Protein AF-0000000079570452 (afdb_homodimer)

Structure (mmCIF, N/CA/C/O backbone):
data_AF-0000000079570452-model_v1
#
loop_
_entity.id
_entity.type
_entity.pdbx_description
1 polymer 'Metal-sensing transcriptional repressor'
#
loop_
_atom_site.group_PDB
_atom_site.id
_atom_site.type_symbol
_atom_site.label_atom_id
_atom_site.label_alt_id
_atom_site.label_comp_id
_atom_site.label_asym_id
_atom_site.label_entity_id
_atom_site.label_seq_id
_atom_site.pdbx_PDB_ins_code
_atom_site.Cartn_x
_atom_site.Cartn_y
_atom_site.Cartn_z
_atom_site.occupancy
_atom_site.B_iso_or_equiv
_atom_site.auth_seq_id
_atom_site.auth_comp_id
_atom_site.auth_asym_id
_atom_site.auth_atom_id
_atom_site.pdbx_PDB_model_num
ATOM 1 N N . MET A 1 1 ? 10.172 -33.344 -0.757 1 34.12 1 MET A N 1
ATOM 2 C CA . MET A 1 1 ? 9.164 -32.281 -0.918 1 34.12 1 MET A CA 1
ATOM 3 C C . MET A 1 1 ? 9.016 -31.891 -2.385 1 34.12 1 MET A C 1
ATOM 5 O O . MET A 1 1 ? 9.984 -31.484 -3.021 1 34.12 1 MET A O 1
ATOM 9 N N . SER A 1 2 ? 8.289 -32.656 -3.279 1 34.53 2 SER A N 1
ATOM 10 C CA . SER A 1 2 ? 8.211 -32.531 -4.73 1 34.53 2 SER A CA 1
ATOM 11 C C . SER A 1 2 ? 8.203 -31.062 -5.148 1 34.53 2 SER A C 1
ATOM 13 O O . SER A 1 2 ? 7.449 -30.266 -4.59 1 34.53 2 SER A O 1
ATOM 15 N N . GLU A 1 3 ? 9.242 -30.453 -5.543 1 39.31 3 GLU A N 1
ATOM 16 C CA . GLU A 1 3 ? 9.391 -29.188 -6.258 1 39.31 3 GLU A CA 1
ATOM 17 C C . GLU A 1 3 ? 8.297 -29.016 -7.305 1 39.31 3 GLU A C 1
ATOM 19 O O . GLU A 1 3 ? 8.43 -29.484 -8.438 1 39.31 3 GLU A O 1
ATOM 24 N N . GLN A 1 4 ? 7.004 -29.469 -7.051 1 40 4 GLN A N 1
ATOM 25 C CA . GLN A 1 4 ? 5.961 -29.375 -8.07 1 40 4 GLN A CA 1
ATOM 26 C C . GLN A 1 4 ? 6.109 -28.109 -8.898 1 40 4 GLN A C 1
ATOM 28 O O . GLN A 1 4 ? 6.305 -27.016 -8.352 1 40 4 GLN A O 1
ATOM 33 N N . ASP A 1 5 ? 6.789 -28.203 -9.992 1 45.78 5 ASP A N 1
ATOM 34 C CA . ASP A 1 5 ? 6.922 -27.219 -11.062 1 45.78 5 ASP A CA 1
ATOM 35 C C . ASP A 1 5 ? 5.668 -26.344 -11.172 1 45.78 5 ASP A C 1
ATOM 37 O O . ASP A 1 5 ? 4.66 -26.766 -11.742 1 45.78 5 ASP A O 1
ATOM 41 N N . HIS A 1 6 ? 5.133 -25.922 -10.039 1 51.62 6 HIS A N 1
ATOM 42 C CA . HIS A 1 6 ? 3.938 -25.094 -10.094 1 51.62 6 HIS A CA 1
ATOM 43 C C . HIS A 1 6 ? 4.074 -24.016 -11.164 1 51.62 6 HIS A C 1
ATOM 45 O O . HIS A 1 6 ? 4.938 -23.141 -11.062 1 51.62 6 HIS A O 1
ATOM 51 N N . GLN A 1 7 ? 3.941 -24.406 -12.539 1 54.69 7 GLN A N 1
ATOM 52 C CA . GLN A 1 7 ? 3.84 -23.359 -13.562 1 54.69 7 GLN A CA 1
ATOM 53 C C . GLN A 1 7 ? 3.125 -22.125 -13.016 1 54.69 7 GLN A C 1
ATOM 55 O O . GLN A 1 7 ? 2.012 -22.234 -12.5 1 54.69 7 GLN A O 1
ATOM 60 N N . HIS A 1 8 ? 3.924 -21.25 -12.484 1 61.94 8 HIS A N 1
ATOM 61 C CA . HIS A 1 8 ? 3.41 -20.016 -11.898 1 61.94 8 HIS A CA 1
ATOM 62 C C . HIS A 1 8 ? 2.584 -19.219 -12.906 1 61.94 8 HIS A C 1
ATOM 64 O O . HIS A 1 8 ? 2.984 -19.078 -14.062 1 61.94 8 HIS A O 1
ATOM 70 N N . GLY A 1 9 ? 1.206 -19.266 -12.789 1 59.97 9 GLY A N 1
ATOM 71 C CA . GLY A 1 9 ? 0.233 -18.656 -13.688 1 59.97 9 GLY A CA 1
ATOM 72 C C . GLY A 1 9 ? 0.648 -17.281 -14.18 1 59.97 9 GLY A C 1
ATOM 73 O O . GLY A 1 9 ? 0.099 -16.781 -15.164 1 59.97 9 GLY A O 1
ATOM 74 N N . TYR A 1 10 ? 1.646 -16.609 -13.492 1 64.31 10 TYR A N 1
ATOM 75 C CA . TYR A 1 10 ? 1.874 -15.242 -13.945 1 64.31 10 TYR A CA 1
ATOM 76 C C . TYR A 1 10 ? 3.158 -15.141 -14.766 1 64.31 10 TYR A C 1
ATOM 78 O O . TYR A 1 10 ? 3.635 -14.047 -15.055 1 64.31 10 TYR A O 1
ATOM 86 N N . ILE A 1 11 ? 3.59 -16.203 -15.234 1 65.56 11 ILE A N 1
ATOM 87 C CA . ILE A 1 11 ? 4.848 -16.156 -15.977 1 65.56 11 ILE A CA 1
ATOM 88 C C . ILE A 1 11 ? 4.688 -15.297 -17.219 1 65.56 11 ILE A C 1
ATOM 90 O O . ILE A 1 11 ? 5.586 -14.531 -17.578 1 65.56 11 ILE A O 1
ATOM 94 N N . ASP A 1 12 ? 3.576 -15.344 -17.828 1 72.62 12 ASP A N 1
ATOM 95 C CA . ASP A 1 12 ? 3.385 -14.578 -19.047 1 72.62 12 ASP A CA 1
ATOM 96 C C . ASP A 1 12 ? 3.199 -13.094 -18.75 1 72.62 12 ASP A C 1
ATOM 98 O O . ASP A 1 12 ? 3.406 -12.25 -19.625 1 72.62 12 ASP A O 1
ATOM 102 N N . SER A 1 13 ? 2.922 -12.773 -17.547 1 87.12 13 SER A N 1
ATOM 103 C CA . SER A 1 13 ? 2.686 -11.398 -17.141 1 87.12 13 SER A CA 1
ATOM 104 C C . SER A 1 13 ? 3.775 -10.914 -16.188 1 87.12 13 SER A C 1
ATOM 106 O O . SER A 1 13 ? 3.635 -9.867 -15.555 1 87.12 13 SER A O 1
ATOM 108 N N . LYS A 1 14 ? 4.797 -11.664 -16.219 1 91.62 14 LYS A N 1
ATOM 109 C CA . LYS A 1 14 ? 5.898 -11.391 -15.289 1 91.62 14 LYS A CA 1
ATOM 110 C C . LYS A 1 14 ? 6.469 -9.992 -15.508 1 91.62 14 LYS A C 1
ATOM 112 O O . LYS A 1 14 ? 6.656 -9.234 -14.555 1 91.62 14 LYS A O 1
ATOM 117 N N . ALA A 1 15 ? 6.762 -9.703 -16.75 1 93.94 15 ALA A N 1
ATOM 118 C CA . ALA A 1 15 ? 7.336 -8.406 -17.094 1 93.94 15 ALA A CA 1
ATOM 119 C C . ALA A 1 15 ? 6.418 -7.27 -16.656 1 93.94 15 ALA A C 1
ATOM 121 O O . ALA A 1 15 ? 6.891 -6.223 -16.203 1 93.94 15 ALA A O 1
ATOM 122 N N . ASP A 1 16 ? 5.199 -7.426 -16.844 1 94.81 16 ASP A N 1
ATOM 123 C CA . ASP A 1 16 ? 4.23 -6.406 -16.453 1 94.81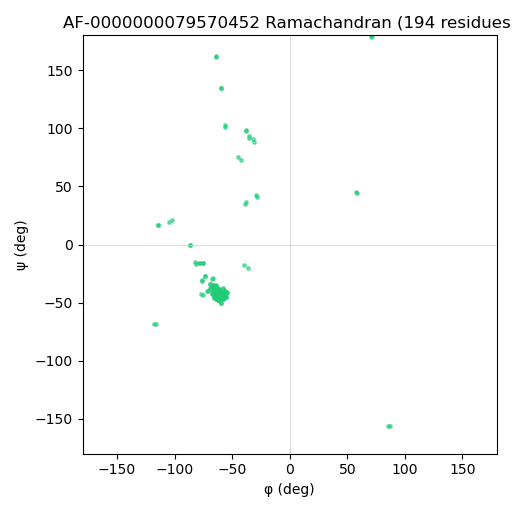 16 ASP A CA 1
ATOM 124 C C . ASP A 1 16 ? 4.227 -6.191 -14.945 1 94.81 16 ASP A C 1
ATOM 126 O O . ASP A 1 16 ? 4.207 -5.055 -14.469 1 94.81 16 ASP A O 1
ATOM 130 N N . TYR A 1 17 ? 4.262 -7.246 -14.195 1 96.06 17 TYR A N 1
ATOM 131 C CA . TYR A 1 17 ? 4.289 -7.125 -12.742 1 96.06 17 TYR A CA 1
ATOM 132 C C . TYR A 1 17 ? 5.566 -6.434 -12.281 1 96.06 17 TYR A C 1
ATOM 134 O O . TYR A 1 17 ? 5.535 -5.609 -11.359 1 96.06 17 TYR A O 1
ATOM 142 N N . LEU A 1 18 ? 6.652 -6.793 -12.898 1 97.38 18 LEU A N 1
ATOM 143 C CA . LEU A 1 18 ? 7.918 -6.164 -12.539 1 97.38 18 LEU A CA 1
ATOM 144 C C . LEU A 1 18 ? 7.875 -4.664 -12.805 1 97.38 18 LEU A C 1
ATOM 146 O O . LEU A 1 18 ? 8.352 -3.867 -11.992 1 97.38 18 LEU A O 1
ATOM 150 N N . LYS A 1 19 ? 7.297 -4.312 -13.914 1 97.31 19 LYS A N 1
ATOM 151 C CA . LYS A 1 19 ? 7.16 -2.896 -14.25 1 97.31 19 LYS A CA 1
ATOM 152 C C . LYS A 1 19 ? 6.309 -2.166 -13.211 1 97.31 19 LYS A C 1
ATOM 154 O O . LYS A 1 19 ? 6.668 -1.076 -12.766 1 97.31 19 LYS A O 1
ATOM 159 N N . ARG A 1 20 ? 5.203 -2.768 -12.875 1 97 20 ARG A N 1
ATOM 160 C CA . ARG A 1 20 ? 4.32 -2.156 -11.883 1 97 20 ARG A CA 1
ATOM 161 C C . ARG A 1 20 ? 5.02 -2.031 -10.531 1 97 20 ARG A C 1
ATOM 163 O O . ARG A 1 20 ? 4.898 -1.004 -9.859 1 97 20 ARG A O 1
ATOM 170 N N . LEU A 1 21 ? 5.762 -3.025 -10.117 1 98 21 LEU A N 1
ATOM 171 C CA . LEU A 1 21 ? 6.441 -3.02 -8.82 1 98 21 LEU A CA 1
ATOM 172 C C . LEU A 1 21 ? 7.574 -2.002 -8.812 1 98 21 LEU A C 1
ATOM 174 O O . LEU A 1 21 ? 7.859 -1.39 -7.781 1 98 21 LEU A O 1
ATOM 178 N N . LYS A 1 22 ? 8.234 -1.821 -9.961 1 98.06 22 LYS A N 1
ATOM 179 C CA . LYS A 1 22 ? 9.242 -0.778 -10.078 1 98.06 22 LYS A CA 1
ATOM 180 C C . LYS A 1 22 ? 8.633 0.609 -9.914 1 98.06 22 LYS A C 1
ATOM 182 O O . LYS A 1 22 ? 9.219 1.487 -9.281 1 98.06 22 LYS A O 1
ATOM 187 N N . ARG A 1 23 ? 7.492 0.754 -10.445 1 97.88 23 ARG A N 1
ATOM 188 C CA . ARG A 1 23 ? 6.785 2.018 -10.273 1 97.88 23 ARG A CA 1
ATOM 189 C C . ARG A 1 23 ? 6.43 2.254 -8.812 1 97.88 23 ARG A C 1
ATOM 191 O O . ARG A 1 23 ? 6.574 3.369 -8.305 1 97.88 23 ARG A O 1
ATOM 198 N N . ILE A 1 24 ? 6.004 1.246 -8.164 1 98.38 24 ILE A N 1
ATOM 199 C CA . ILE A 1 24 ? 5.637 1.332 -6.754 1 98.38 24 ILE A CA 1
ATOM 200 C C . ILE A 1 24 ? 6.867 1.685 -5.922 1 98.38 24 ILE A C 1
ATOM 202 O O . ILE A 1 24 ? 6.785 2.502 -5 1 98.38 24 ILE A O 1
ATOM 206 N N . GLU A 1 25 ? 7.973 1.081 -6.25 1 98.31 25 GLU A N 1
ATOM 207 C CA . GLU A 1 25 ? 9.234 1.436 -5.602 1 98.31 25 GLU A CA 1
ATOM 208 C C . GLU A 1 25 ? 9.547 2.918 -5.785 1 98.31 25 GLU A C 1
ATOM 210 O O . GLU A 1 25 ? 9.969 3.588 -4.84 1 98.31 25 GLU A O 1
ATOM 215 N N . GLY A 1 26 ? 9.312 3.387 -6.98 1 97.81 26 GLY A N 1
ATOM 216 C CA . GLY A 1 26 ? 9.484 4.809 -7.242 1 97.81 26 GLY A CA 1
ATOM 217 C C . GLY A 1 26 ? 8.57 5.684 -6.406 1 97.81 26 GLY A C 1
ATOM 218 O O . GLY A 1 26 ? 8.984 6.75 -5.945 1 97.81 26 GLY A O 1
ATOM 219 N N . GLN A 1 27 ? 7.336 5.207 -6.262 1 98.25 27 GLN A N 1
ATOM 220 C CA . GLN A 1 27 ? 6.406 5.941 -5.406 1 98.25 27 GLN A CA 1
ATOM 221 C C . GLN A 1 27 ? 6.918 6.008 -3.971 1 98.25 27 GLN A C 1
ATOM 223 O O . GLN A 1 27 ? 6.781 7.035 -3.303 1 98.25 27 GLN A O 1
ATOM 228 N N . ALA A 1 28 ? 7.516 4.945 -3.514 1 98.19 28 ALA A N 1
ATOM 229 C CA . ALA A 1 28 ? 8.078 4.934 -2.166 1 98.19 28 ALA A CA 1
ATOM 230 C C . ALA A 1 28 ? 9.188 5.973 -2.025 1 98.19 28 ALA A C 1
ATOM 232 O O . ALA A 1 28 ? 9.25 6.691 -1.024 1 98.19 28 ALA A O 1
ATOM 233 N N . ARG A 1 29 ? 10.023 6.066 -3 1 97.81 29 ARG A N 1
ATOM 234 C CA . ARG A 1 29 ? 11.078 7.078 -2.994 1 97.81 29 ARG A CA 1
ATOM 235 C C . ARG A 1 29 ? 10.484 8.484 -3.033 1 97.81 29 ARG A C 1
ATOM 237 O O . ARG A 1 29 ? 10.969 9.383 -2.35 1 97.81 29 ARG A O 1
ATOM 244 N N . GLY A 1 30 ? 9.508 8.578 -3.873 1 97.62 30 GLY A N 1
ATOM 245 C CA . GLY A 1 30 ? 8.812 9.852 -3.922 1 97.62 30 GLY A CA 1
ATOM 246 C C . GLY A 1 30 ? 8.258 10.281 -2.576 1 97.62 30 GLY A C 1
ATOM 247 O O . GLY A 1 30 ? 8.367 11.445 -2.195 1 97.62 30 GLY A O 1
ATOM 248 N N . LEU A 1 31 ? 7.738 9.383 -1.859 1 98.19 31 LEU A N 1
ATOM 249 C CA . LEU A 1 31 ? 7.211 9.664 -0.528 1 98.19 31 LEU A CA 1
ATOM 250 C C . LEU A 1 31 ? 8.328 10.086 0.421 1 98.19 31 LEU A C 1
ATOM 252 O O . LEU A 1 31 ? 8.156 11.016 1.211 1 98.19 31 LEU A O 1
ATOM 256 N N . GLN A 1 32 ? 9.453 9.391 0.389 1 98 32 GLN A N 1
ATOM 257 C CA . GLN A 1 32 ? 10.609 9.758 1.199 1 98 32 GLN A CA 1
ATOM 258 C C . GLN A 1 32 ? 11.031 11.203 0.933 1 98 32 GLN A C 1
ATOM 260 O O . GLN A 1 32 ? 11.297 11.961 1.868 1 98 32 GLN A O 1
ATOM 265 N N . ARG A 1 33 ? 11.078 11.547 -0.299 1 97.75 33 ARG A N 1
ATOM 266 C CA . ARG A 1 33 ? 11.453 12.906 -0.673 1 97.75 33 ARG A CA 1
ATOM 267 C C . ARG A 1 33 ? 10.469 13.93 -0.1 1 97.75 33 ARG A C 1
ATOM 269 O O . ARG A 1 33 ? 10.875 14.977 0.404 1 97.75 33 ARG A O 1
ATOM 276 N N . MET A 1 34 ? 9.219 13.617 -0.184 1 96.31 34 MET A N 1
ATOM 277 C CA . MET A 1 34 ? 8.203 14.523 0.349 1 96.31 34 MET A CA 1
ATOM 278 C C . MET A 1 34 ? 8.391 14.734 1.848 1 96.31 34 MET A C 1
ATOM 280 O O . MET A 1 34 ? 8.266 15.852 2.344 1 96.31 34 MET A O 1
ATOM 284 N N . VAL A 1 35 ? 8.664 13.688 2.506 1 95.31 35 VAL A N 1
ATOM 285 C CA . VAL A 1 35 ? 8.875 13.773 3.947 1 95.31 35 VAL A CA 1
ATOM 286 C C . VAL A 1 35 ? 10.141 14.586 4.234 1 95.31 35 VAL A C 1
ATOM 288 O O . VAL A 1 35 ? 10.141 15.445 5.117 1 95.31 35 VAL A O 1
ATOM 291 N N . GLU A 1 36 ? 11.211 14.32 3.5 1 94.75 36 GLU A N 1
ATOM 292 C CA . GLU A 1 36 ? 12.469 15.055 3.65 1 94.75 36 GLU A CA 1
ATOM 293 C C . GLU A 1 36 ? 12.258 16.547 3.426 1 94.75 36 GLU A C 1
ATOM 295 O O . GLU A 1 36 ? 12.828 17.375 4.145 1 94.75 36 GLU A O 1
ATOM 300 N N . GLU A 1 37 ? 11.438 16.859 2.52 1 94.62 37 GLU A N 1
ATOM 301 C CA . GLU A 1 37 ? 11.172 18.234 2.145 1 94.62 37 GLU A CA 1
ATOM 302 C C . GLU A 1 37 ? 10.078 18.844 3.016 1 94.62 37 GLU A C 1
ATOM 304 O O . GLU A 1 37 ? 9.656 19.984 2.789 1 94.62 37 GLU A O 1
ATOM 309 N N . GLU A 1 38 ? 9.578 18.031 3.928 1 91.75 38 GLU A N 1
ATOM 310 C CA . GLU A 1 38 ? 8.586 18.453 4.91 1 91.75 38 GLU A CA 1
ATOM 311 C C . GLU A 1 38 ? 7.336 19 4.227 1 91.75 38 GLU A C 1
ATOM 313 O O . GLU A 1 38 ? 6.836 20.062 4.59 1 91.75 38 GLU A O 1
ATOM 318 N N . LYS A 1 39 ? 6.938 18.25 3.229 1 93.38 39 LYS A N 1
ATOM 319 C CA . LYS A 1 39 ? 5.703 18.609 2.539 1 93.38 39 LYS A CA 1
ATOM 320 C C . LYS A 1 39 ? 4.5 18.5 3.471 1 93.38 39 LYS A C 1
ATOM 322 O O . LYS A 1 39 ? 4.598 17.922 4.551 1 93.38 39 LYS A O 1
ATOM 327 N N . TYR A 1 40 ? 3.459 19.188 3.004 1 89.25 40 TYR A N 1
ATOM 328 C CA . TYR A 1 40 ? 2.209 19.188 3.756 1 89.25 40 TYR A CA 1
ATOM 329 C C . TYR A 1 40 ? 1.667 17.766 3.918 1 89.25 40 TYR A C 1
ATOM 331 O O . TYR A 1 40 ? 1.669 16.984 2.965 1 89.25 40 TYR A O 1
ATOM 339 N N . CYS A 1 41 ? 1.219 17.375 5.117 1 89.88 41 CYS A N 1
ATOM 340 C CA . CYS A 1 41 ? 0.806 16.016 5.473 1 89.88 41 CYS A CA 1
ATOM 341 C C . CYS A 1 41 ? -0.261 15.508 4.512 1 89.88 41 CYS A C 1
ATOM 343 O O . CYS A 1 41 ? -0.222 14.352 4.098 1 89.88 41 CYS A O 1
ATOM 345 N N . ILE A 1 42 ? -1.203 16.359 4.148 1 89.75 42 ILE A N 1
ATOM 346 C CA . ILE A 1 42 ? -2.311 15.914 3.305 1 89.75 42 ILE A CA 1
ATOM 347 C C . ILE A 1 42 ? -1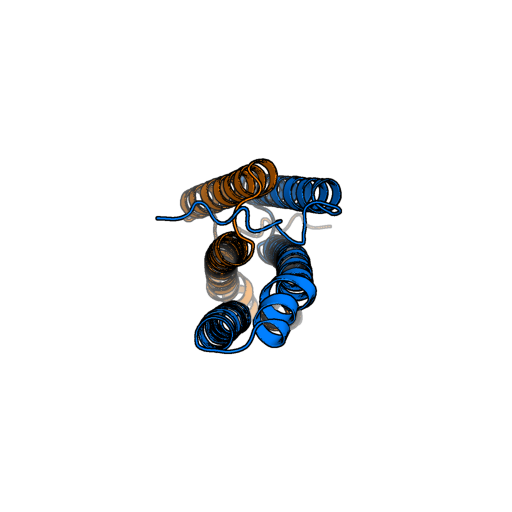.787 15.531 1.923 1 89.75 42 ILE A C 1
ATOM 349 O O . ILE A 1 42 ? -2.291 14.594 1.298 1 89.75 42 ILE A O 1
ATOM 353 N N . ASP A 1 43 ? -0.849 16.281 1.459 1 92.19 43 ASP A N 1
ATOM 354 C CA . ASP A 1 43 ? -0.229 15.93 0.184 1 92.19 43 ASP A CA 1
ATOM 355 C C . ASP A 1 43 ? 0.459 14.562 0.265 1 92.19 43 ASP A C 1
ATOM 357 O O . ASP A 1 43 ? 0.357 13.758 -0.66 1 92.19 43 ASP A O 1
ATOM 361 N N . ILE A 1 44 ? 1.13 14.352 1.34 1 94.56 44 ILE A N 1
ATOM 362 C CA . ILE A 1 44 ? 1.799 13.078 1.546 1 94.56 44 ILE A CA 1
ATOM 363 C C . ILE A 1 44 ? 0.761 11.961 1.624 1 94.56 44 ILE A C 1
ATOM 365 O O . ILE A 1 44 ? 0.922 10.906 0.998 1 94.56 44 ILE A O 1
ATOM 369 N N . LEU A 1 45 ? -0.323 12.18 2.305 1 93.81 45 LEU A N 1
ATOM 370 C CA . LEU A 1 45 ? -1.391 11.195 2.438 1 93.81 45 LEU A CA 1
ATOM 371 C C . LEU A 1 45 ? -1.995 10.859 1.078 1 93.81 45 LEU A C 1
ATOM 373 O O . LEU A 1 45 ? -2.332 9.703 0.81 1 93.81 45 LEU A O 1
ATOM 377 N N . THR A 1 46 ? -2.133 11.836 0.289 1 93.5 46 THR A N 1
ATOM 378 C CA . THR A 1 46 ? -2.65 11.609 -1.056 1 93.5 46 THR A CA 1
ATOM 379 C C . THR A 1 46 ? -1.747 10.656 -1.831 1 93.5 46 THR A C 1
ATOM 381 O O . THR A 1 46 ? -2.229 9.727 -2.486 1 93.5 46 THR A O 1
ATOM 384 N N . GLN A 1 47 ? -0.432 10.906 -1.711 1 95.19 47 GLN A N 1
ATOM 385 C CA . GLN A 1 47 ? 0.524 10.047 -2.396 1 95.19 47 GLN A CA 1
ATOM 386 C C . GLN A 1 47 ? 0.522 8.641 -1.801 1 95.19 47 GLN A C 1
ATOM 388 O O . GLN A 1 47 ? 0.712 7.656 -2.518 1 95.19 47 GLN A O 1
ATOM 393 N N . VAL A 1 48 ? 0.341 8.539 -0.479 1 96.31 48 VAL A N 1
ATOM 394 C CA . VAL A 1 48 ? 0.227 7.23 0.162 1 96.31 48 VAL A CA 1
ATOM 395 C C . VAL A 1 48 ? -0.976 6.48 -0.404 1 96.31 48 VAL A C 1
ATOM 397 O O . VAL A 1 48 ? -0.881 5.293 -0.719 1 96.31 48 VAL A O 1
ATOM 400 N N . SER A 1 49 ? -2.098 7.094 -0.537 1 95 49 SER A N 1
ATOM 401 C CA . SER A 1 49 ? -3.299 6.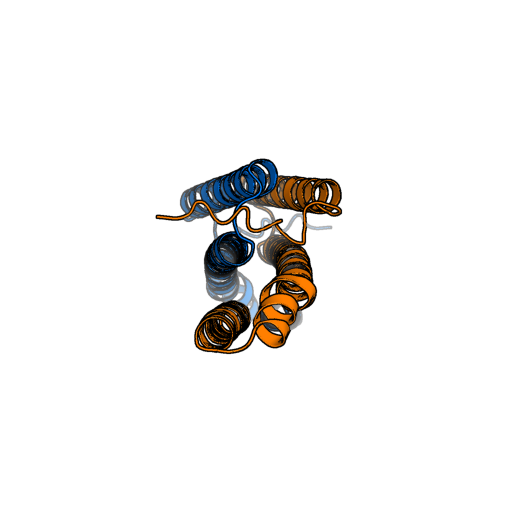473 -1.084 1 95 49 SER A CA 1
ATOM 402 C C . SER A 1 49 ? -3.068 5.988 -2.512 1 95 49 SER A C 1
ATOM 404 O O . SER A 1 49 ? -3.547 4.918 -2.895 1 95 49 SER A O 1
ATOM 406 N N . ALA A 1 50 ? -2.4 6.824 -3.275 1 95.06 50 ALA A N 1
ATOM 407 C CA . ALA A 1 50 ? -2.076 6.434 -4.645 1 95.06 50 ALA A CA 1
ATOM 408 C C . ALA A 1 50 ? -1.229 5.168 -4.668 1 95.06 50 ALA A C 1
ATOM 410 O O . ALA A 1 50 ? -1.47 4.266 -5.477 1 95.06 50 ALA A O 1
ATOM 411 N N . MET A 1 51 ? -0.233 5.074 -3.84 1 96.94 51 MET A N 1
ATOM 412 C CA . MET A 1 51 ? 0.624 3.896 -3.762 1 96.94 51 MET A CA 1
ATOM 413 C C . MET A 1 51 ? -0.174 2.674 -3.318 1 96.94 51 MET A C 1
ATOM 415 O O . MET A 1 51 ? 0.025 1.575 -3.842 1 96.94 51 MET A O 1
ATOM 419 N N . THR A 1 52 ? -1.062 2.844 -2.346 1 95.5 52 THR A N 1
ATOM 420 C CA . THR A 1 52 ? -1.908 1.755 -1.87 1 95.5 52 THR A CA 1
ATOM 421 C C . THR A 1 52 ? -2.783 1.217 -3 1 95.5 52 THR A C 1
ATOM 423 O O . THR A 1 52 ? -2.922 0.002 -3.16 1 95.5 52 THR A O 1
ATOM 426 N N . ARG A 1 53 ? -3.336 2.1 -3.803 1 94.56 53 ARG A N 1
ATOM 427 C CA . ARG A 1 53 ? -4.16 1.684 -4.934 1 94.56 53 ARG A CA 1
ATOM 428 C C . ARG A 1 53 ? -3.34 0.89 -5.945 1 94.56 53 ARG A C 1
ATOM 430 O O . ARG A 1 53 ? -3.816 -0.108 -6.492 1 94.56 53 ARG A O 1
ATOM 437 N N . ALA A 1 54 ? -2.164 1.424 -6.23 1 95.88 54 ALA A N 1
ATOM 438 C CA . ALA A 1 54 ? -1.276 0.722 -7.152 1 95.88 54 ALA A CA 1
ATOM 439 C C . ALA A 1 54 ? -0.961 -0.683 -6.648 1 95.88 54 ALA A C 1
ATOM 441 O O . ALA A 1 54 ? -0.969 -1.644 -7.422 1 95.88 54 ALA A O 1
ATOM 442 N N . LEU A 1 55 ? -0.662 -0.803 -5.398 1 96.12 55 LEU A N 1
ATOM 443 C CA . LEU A 1 55 ? -0.35 -2.092 -4.785 1 96.12 55 LEU A CA 1
ATOM 444 C C . LEU A 1 55 ? -1.557 -3.023 -4.836 1 96.12 55 LEU A C 1
ATOM 446 O O . LEU A 1 55 ? -1.415 -4.215 -5.125 1 96.12 55 LEU A O 1
ATOM 450 N N . GLN A 1 56 ? -2.73 -2.521 -4.57 1 94 56 GLN A N 1
ATOM 451 C CA . GLN A 1 56 ? -3.963 -3.301 -4.629 1 94 56 GLN A CA 1
ATOM 452 C C . GLN A 1 56 ? -4.211 -3.828 -6.039 1 94 56 GLN A C 1
ATOM 454 O O . GLN A 1 56 ? -4.676 -4.957 -6.215 1 94 56 GLN A O 1
ATOM 459 N N . SER A 1 57 ? -3.924 -2.998 -6.98 1 95 57 SER A N 1
ATOM 460 C CA . SER A 1 57 ? -4.066 -3.434 -8.367 1 95 57 SER A CA 1
ATOM 461 C C . SER A 1 57 ? -3.17 -4.633 -8.664 1 95 57 SER A C 1
ATOM 463 O O . SER A 1 57 ? -3.588 -5.574 -9.336 1 95 57 SER A O 1
ATOM 465 N N . VAL A 1 58 ? -1.991 -4.648 -8.203 1 95.31 58 VAL A N 1
ATOM 466 C CA . VAL A 1 58 ? -1.074 -5.773 -8.352 1 95.31 58 VAL A CA 1
ATOM 467 C C . VAL A 1 58 ? -1.651 -7.008 -7.668 1 95.31 58 VAL A C 1
ATOM 469 O O . VAL A 1 58 ? -1.678 -8.094 -8.25 1 95.31 58 VAL A O 1
ATOM 472 N N . ALA A 1 59 ? -2.111 -6.82 -6.445 1 95.06 59 ALA A N 1
ATOM 473 C CA . ALA A 1 59 ? -2.67 -7.914 -5.66 1 95.06 59 ALA A CA 1
ATOM 474 C C . ALA A 1 59 ? -3.838 -8.57 -6.391 1 95.06 59 ALA A C 1
ATOM 476 O O . ALA A 1 59 ? -3.914 -9.805 -6.473 1 95.06 59 ALA A O 1
ATOM 477 N N . LEU A 1 60 ? -4.695 -7.797 -6.902 1 93.75 60 LEU A N 1
ATOM 478 C CA . LEU A 1 60 ? -5.875 -8.312 -7.598 1 93.75 60 LEU A CA 1
ATOM 479 C C . LEU A 1 60 ? -5.473 -9.07 -8.859 1 93.75 60 LEU A C 1
ATOM 481 O O . LEU A 1 60 ? -6.066 -10.109 -9.172 1 93.75 60 LEU A O 1
ATOM 485 N N . GLY A 1 61 ? -4.539 -8.516 -9.586 1 93.06 61 GLY A N 1
ATOM 486 C CA . GLY A 1 61 ? -4.027 -9.227 -10.75 1 93.06 61 GLY A CA 1
ATOM 487 C C . GLY A 1 61 ? -3.457 -10.594 -10.414 1 93.06 61 GLY A C 1
ATOM 488 O O . GLY A 1 61 ? -3.756 -11.578 -11.086 1 93.06 61 GLY A O 1
ATOM 489 N N . LEU A 1 62 ? -2.639 -10.641 -9.383 1 92.5 62 LEU A N 1
ATOM 490 C CA . LEU A 1 62 ? -2.031 -11.891 -8.945 1 92.5 62 LEU A CA 1
ATOM 491 C C . LEU A 1 62 ? -3.098 -12.883 -8.484 1 92.5 62 LEU A C 1
ATOM 493 O O . LEU A 1 62 ? -3.012 -14.078 -8.781 1 92.5 62 LEU A O 1
ATOM 497 N N . LEU A 1 63 ? -4.012 -12.398 -7.715 1 91.75 63 LEU A N 1
ATOM 498 C CA . LEU A 1 63 ? -5.094 -13.25 -7.238 1 91.75 63 LEU A CA 1
ATOM 499 C C . LEU A 1 63 ? -5.883 -13.836 -8.406 1 91.75 63 LEU A C 1
ATOM 501 O O . LEU A 1 63 ? -6.195 -15.023 -8.422 1 91.75 63 LEU A O 1
ATOM 505 N N . ASP A 1 64 ? -6.203 -12.977 -9.359 1 90.69 64 ASP A N 1
ATOM 506 C CA . ASP A 1 64 ? -6.922 -13.414 -10.555 1 90.69 64 ASP A CA 1
ATOM 507 C C . ASP A 1 64 ? -6.152 -14.508 -11.289 1 90.69 64 ASP A C 1
ATOM 509 O O . ASP A 1 64 ? -6.73 -15.523 -11.688 1 90.69 64 ASP A O 1
ATOM 513 N N . GLU A 1 65 ? -4.93 -14.352 -11.445 1 88.38 65 GLU A N 1
ATOM 514 C CA . GLU A 1 65 ? -4.082 -15.359 -12.078 1 88.38 65 GLU A CA 1
ATOM 515 C C . GLU A 1 65 ? -4.074 -16.656 -11.281 1 88.38 65 GLU A C 1
ATOM 517 O O . GLU A 1 65 ? -4.168 -17.75 -11.852 1 88.38 65 GLU A O 1
ATOM 522 N N . HIS A 1 66 ? -3.889 -16.578 -9.969 1 88.19 66 HIS A N 1
ATOM 523 C CA . HIS A 1 66 ? -3.908 -17.75 -9.094 1 88.19 66 HIS A CA 1
ATOM 524 C C . HIS A 1 66 ? -5.219 -18.516 -9.234 1 88.19 66 HIS A C 1
ATOM 526 O O . HIS A 1 66 ? -5.219 -19.75 -9.336 1 88.19 66 HIS A O 1
ATOM 532 N N . LEU A 1 67 ? -6.297 -17.797 -9.242 1 88.75 67 LEU A N 1
ATOM 533 C CA . LEU A 1 67 ? -7.609 -18.422 -9.352 1 88.75 67 LEU A CA 1
ATOM 534 C C . LEU A 1 67 ? -7.773 -19.125 -10.703 1 88.75 67 LEU A C 1
ATOM 536 O O . LEU A 1 67 ? -8.32 -20.219 -10.773 1 88.75 67 LEU A O 1
ATOM 540 N N . ASN A 1 68 ? -7.27 -18.562 -11.711 1 88.06 68 ASN A N 1
ATOM 541 C CA . ASN A 1 68 ? -7.457 -19.078 -13.062 1 88.06 68 ASN A CA 1
ATOM 542 C C . ASN A 1 68 ? -6.484 -20.219 -13.367 1 88.06 68 ASN A C 1
ATOM 544 O O . ASN A 1 68 ? -6.703 -21 -14.305 1 88.06 68 ASN A O 1
ATOM 548 N N . HIS A 1 69 ? -5.484 -20.391 -12.648 1 85.81 69 HIS A N 1
ATOM 549 C CA . HIS A 1 69 ? -4.496 -21.422 -12.945 1 85.81 69 HIS A CA 1
ATOM 550 C C . HIS A 1 69 ? -4.441 -22.469 -11.844 1 85.81 69 HIS A C 1
ATOM 552 O O . HIS A 1 69 ? -4.848 -23.625 -12.055 1 85.81 69 HIS A O 1
ATOM 558 N N . CYS A 1 70 ? -3.955 -22.016 -10.695 1 81.31 70 CYS A N 1
ATOM 559 C CA . CYS A 1 70 ? -3.719 -22.984 -9.625 1 81.31 70 CYS A CA 1
ATOM 560 C C . CYS A 1 70 ? -5.031 -23.562 -9.125 1 81.31 70 CYS A C 1
ATOM 562 O O . CYS A 1 70 ? -5.152 -24.781 -8.961 1 81.31 70 CYS A O 1
ATOM 564 N N . VAL A 1 71 ? -6.047 -22.781 -8.953 1 83.5 71 VAL A N 1
ATOM 565 C CA . VAL A 1 71 ? -7.312 -23.25 -8.391 1 83.5 71 VAL A CA 1
ATOM 566 C C . VAL A 1 71 ? -8.086 -24.031 -9.453 1 83.5 71 VAL A C 1
ATOM 568 O O . VAL A 1 71 ? -8.633 -25.094 -9.164 1 83.5 71 VAL A O 1
ATOM 571 N N . VAL A 1 72 ? -8.102 -23.531 -10.633 1 84.31 72 VAL A N 1
ATOM 572 C CA . VAL A 1 72 ? -8.805 -24.219 -11.711 1 84.31 72 VAL A CA 1
ATOM 573 C C . VAL A 1 72 ? -8.156 -25.562 -11.992 1 84.31 72 VAL A C 1
ATOM 575 O O . VAL A 1 72 ? -8.844 -26.578 -12.141 1 84.31 72 VAL A O 1
ATOM 578 N N . ASP A 1 73 ? -6.832 -25.641 -12.039 1 83.75 73 ASP A N 1
ATOM 579 C CA . ASP A 1 73 ? -6.117 -26.875 -12.273 1 83.75 73 ASP A CA 1
ATOM 580 C C . ASP A 1 73 ? -6.402 -27.906 -11.172 1 83.75 73 ASP A C 1
ATOM 582 O O . ASP A 1 73 ? -6.621 -29.078 -11.453 1 83.75 73 ASP A O 1
ATOM 586 N N . ALA A 1 74 ? -6.387 -27.438 -9.914 1 82.38 74 ALA A N 1
ATOM 587 C CA . ALA A 1 74 ? -6.672 -28.312 -8.781 1 82.38 74 ALA A CA 1
ATOM 588 C C . ALA A 1 74 ? -8.117 -28.812 -8.828 1 82.38 74 ALA A C 1
ATOM 590 O O . ALA A 1 74 ? -8.391 -29.953 -8.469 1 82.38 74 ALA A O 1
ATOM 591 N N . ALA A 1 75 ? -9 -27.984 -9.242 1 81.94 75 ALA A N 1
ATOM 592 C CA . ALA A 1 75 ? -10.406 -28.344 -9.328 1 81.94 75 ALA A CA 1
ATOM 593 C C . ALA A 1 75 ? -10.633 -29.469 -10.344 1 81.94 75 ALA A C 1
ATOM 595 O O . ALA A 1 75 ? -11.477 -30.344 -10.141 1 81.94 75 ALA A O 1
ATOM 596 N N . VAL A 1 76 ? -9.875 -29.422 -11.375 1 85.88 76 VAL A N 1
ATOM 597 C CA . VAL A 1 76 ? -9.969 -30.438 -12.422 1 85.88 76 VAL A CA 1
ATOM 598 C C . VAL A 1 76 ? -9.406 -31.766 -11.906 1 85.88 76 VAL A C 1
ATOM 600 O O . VAL A 1 76 ? -9.961 -32.812 -12.195 1 85.88 76 VAL A O 1
ATOM 603 N N . GLN A 1 77 ? -8.312 -31.719 -11.148 1 83.94 77 GLN A N 1
ATOM 604 C CA . GLN A 1 77 ? -7.688 -32.938 -10.625 1 83.94 77 GLN A CA 1
ATOM 605 C C . GLN A 1 77 ? -8.516 -33.531 -9.492 1 83.94 77 GLN A C 1
ATOM 607 O O . GLN A 1 77 ? -8.547 -34.75 -9.328 1 83.94 77 GLN A O 1
ATOM 612 N N . GLY A 1 78 ? -9.25 -32.688 -8.805 1 79.06 78 GLY A N 1
ATOM 613 C CA . GLY A 1 78 ? -10.086 -33.156 -7.699 1 79.06 78 GLY A CA 1
ATOM 614 C C . GLY A 1 78 ? -9.289 -33.562 -6.484 1 79.06 78 GLY A C 1
ATOM 615 O O . GLY A 1 78 ? -8.086 -33.312 -6.398 1 79.06 78 GLY A O 1
ATOM 616 N N . GLY A 1 79 ? -10.016 -34 -5.406 1 85.88 79 GLY A N 1
ATOM 617 C CA . GLY A 1 79 ? -9.391 -34.594 -4.238 1 85.88 79 GLY A CA 1
ATOM 618 C C . GLY A 1 79 ? -8.93 -33.562 -3.223 1 85.88 79 GLY A C 1
ATOM 619 O O . GLY A 1 79 ? -9.477 -32.469 -3.141 1 85.88 79 GLY A O 1
ATOM 620 N N . GLU A 1 80 ? -7.98 -33.906 -2.424 1 87.75 80 GLU A N 1
ATOM 621 C CA . GLU A 1 80 ? -7.438 -33.125 -1.322 1 87.75 80 GLU A CA 1
ATOM 622 C C . GLU A 1 80 ? -6.703 -31.891 -1.839 1 87.75 80 GLU A C 1
ATOM 624 O O . GLU A 1 80 ? -6.73 -30.844 -1.205 1 87.75 80 GLU A O 1
ATOM 629 N N . GLU A 1 81 ? -6.141 -32.031 -3.064 1 84.19 81 GLU A N 1
ATOM 630 C CA . GLU A 1 81 ? -5.387 -30.922 -3.652 1 84.19 81 GLU A CA 1
ATOM 631 C C . GLU A 1 81 ? -6.289 -29.734 -3.957 1 84.19 81 GLU A C 1
ATOM 633 O O . GLU A 1 81 ? -5.887 -28.594 -3.785 1 84.19 81 GLU A O 1
ATOM 638 N N . LYS A 1 82 ? -7.484 -29.984 -4.344 1 86.69 82 LYS A N 1
ATOM 639 C CA . LYS A 1 82 ? -8.469 -28.938 -4.613 1 86.69 82 LYS A CA 1
ATOM 640 C C . LYS A 1 82 ? -8.797 -28.156 -3.35 1 86.69 82 LYS A C 1
ATOM 642 O O . LYS A 1 82 ? -8.797 -26.922 -3.363 1 86.69 82 LYS A O 1
ATOM 647 N N . ASP A 1 83 ? -9.031 -28.891 -2.307 1 88.88 83 ASP A N 1
ATOM 648 C CA . ASP A 1 83 ? -9.383 -28.234 -1.05 1 88.88 83 ASP A CA 1
ATOM 649 C C . ASP A 1 83 ? -8.234 -27.375 -0.535 1 88.88 83 ASP A C 1
ATOM 651 O O . ASP A 1 83 ? -8.453 -26.281 0.005 1 88.88 83 ASP A O 1
ATOM 655 N N . ILE A 1 84 ? -7.059 -27.828 -0.688 1 88.12 84 ILE A N 1
ATOM 656 C CA . ILE A 1 84 ? -5.871 -27.109 -0.235 1 88.12 84 ILE A CA 1
ATOM 657 C C . ILE A 1 84 ? -5.715 -25.812 -1.031 1 88.12 84 ILE A C 1
ATOM 659 O O . ILE A 1 84 ? -5.504 -24.75 -0.455 1 88.12 84 ILE A O 1
ATOM 663 N N . LYS A 1 85 ? -5.859 -25.875 -2.299 1 87.12 85 LYS A N 1
ATOM 664 C CA . LYS A 1 85 ? -5.676 -24.703 -3.156 1 87.12 85 LYS A CA 1
ATOM 665 C C . LYS A 1 85 ? -6.797 -23.688 -2.949 1 87.12 85 LYS A C 1
ATOM 667 O O . LYS A 1 85 ? -6.562 -22.484 -2.98 1 87.12 85 LYS A O 1
ATOM 672 N N . LEU A 1 86 ? -7.977 -24.156 -2.758 1 88.75 86 LEU A N 1
ATOM 673 C CA . LEU A 1 86 ? -9.109 -23.281 -2.473 1 88.75 86 LEU A CA 1
ATOM 674 C C . LEU A 1 86 ? -8.906 -22.562 -1.147 1 88.75 86 LEU A C 1
ATOM 676 O O . LEU A 1 86 ? -9.18 -21.359 -1.047 1 88.75 86 LEU A O 1
ATOM 680 N N . LYS A 1 87 ? -8.492 -23.234 -0.225 1 91.88 87 LYS A N 1
ATOM 681 C CA . LYS A 1 87 ? -8.227 -22.641 1.078 1 91.88 87 LYS A CA 1
ATOM 682 C C . LYS A 1 87 ? -7.121 -21.594 0.987 1 91.88 87 LYS A C 1
ATOM 684 O O . LYS A 1 87 ? -7.211 -20.531 1.602 1 91.88 87 LYS A O 1
ATOM 689 N N . GLU A 1 88 ? -6.109 -21.922 0.227 1 89.62 88 GLU A N 1
ATOM 690 C CA . GLU A 1 88 ? -5.016 -20.984 0.009 1 89.62 88 GLU A CA 1
ATOM 691 C C . GLU A 1 88 ? -5.527 -19.672 -0.593 1 89.62 88 GLU A C 1
ATOM 693 O O . GLU A 1 88 ? -5.164 -18.594 -0.136 1 89.62 88 GLU A O 1
ATOM 698 N N . ALA A 1 89 ? -6.379 -19.828 -1.574 1 88.69 89 ALA A N 1
ATOM 699 C CA . ALA A 1 89 ? -6.945 -18.656 -2.232 1 88.69 89 ALA A CA 1
ATOM 700 C C . ALA A 1 89 ? -7.836 -17.859 -1.277 1 88.69 89 ALA A C 1
ATOM 702 O O . ALA A 1 89 ? -7.738 -16.641 -1.199 1 88.69 89 ALA A O 1
ATOM 703 N N . SER A 1 90 ? -8.617 -18.562 -0.499 1 91.5 90 SER A N 1
ATOM 704 C CA . SER A 1 90 ? -9.516 -17.906 0.449 1 91.5 90 SER A CA 1
ATOM 705 C C . SER A 1 90 ? -8.742 -17.141 1.515 1 91.5 90 SER A C 1
ATOM 707 O O . SER A 1 90 ? -9.102 -16.016 1.872 1 91.5 90 SER A O 1
ATOM 709 N N . ASP A 1 91 ? -7.723 -17.719 1.995 1 92.5 91 ASP A N 1
ATOM 710 C CA . ASP A 1 91 ? -6.887 -17.062 3.004 1 92.5 91 ASP A CA 1
ATOM 711 C C . ASP A 1 91 ? -6.223 -15.812 2.445 1 92.5 91 ASP A C 1
ATOM 713 O O . ASP A 1 91 ? -6.137 -14.789 3.131 1 92.5 91 ASP A O 1
ATOM 717 N N . ALA A 1 92 ? -5.773 -15.914 1.234 1 89.19 92 ALA A N 1
ATOM 718 C CA . ALA A 1 92 ? -5.141 -14.766 0.595 1 89.19 92 ALA A CA 1
ATOM 719 C C . ALA A 1 92 ? -6.141 -13.625 0.416 1 89.19 92 ALA A C 1
ATOM 721 O O . ALA A 1 92 ? -5.816 -12.461 0.673 1 89.19 92 ALA A O 1
ATOM 722 N N . ILE A 1 93 ? -7.312 -14 0.045 1 90.75 93 ILE A N 1
ATOM 723 C CA . ILE A 1 93 ? -8.367 -13.016 -0.144 1 90.75 93 ILE A CA 1
ATOM 724 C C . ILE A 1 93 ? -8.703 -12.352 1.19 1 90.75 93 ILE A C 1
ATOM 726 O O . ILE A 1 93 ? -8.812 -11.125 1.271 1 90.75 93 ILE A O 1
ATOM 730 N N . ALA A 1 94 ? -8.766 -13.117 2.156 1 91.25 94 ALA A N 1
ATOM 731 C CA . ALA A 1 94 ? -9.062 -12.594 3.486 1 91.25 94 ALA A CA 1
ATOM 732 C C . ALA A 1 94 ? -7.988 -11.609 3.943 1 91.25 94 ALA A C 1
ATOM 734 O O . ALA A 1 94 ? -8.297 -10.562 4.52 1 91.25 94 ALA A O 1
ATOM 735 N N . ARG A 1 95 ? -6.773 -11.898 3.662 1 88.81 95 ARG A N 1
ATOM 736 C CA . ARG A 1 95 ? -5.664 -11.031 4.039 1 88.81 95 ARG A CA 1
ATOM 737 C C . ARG A 1 95 ? -5.707 -9.719 3.27 1 88.81 95 ARG A C 1
ATOM 739 O O . ARG A 1 95 ? -5.473 -8.648 3.842 1 88.81 95 ARG A O 1
ATOM 746 N N . LEU A 1 96 ? -6.02 -9.898 1.998 1 86.25 96 LEU A N 1
ATOM 747 C CA . LEU A 1 96 ? -6.07 -8.727 1.137 1 86.25 96 LEU A CA 1
ATOM 748 C C . LEU A 1 96 ? -7.195 -7.789 1.564 1 86.25 96 LEU A C 1
ATOM 750 O O . LEU A 1 96 ? -7.039 -6.566 1.531 1 86.25 96 LEU A O 1
ATOM 754 N N . VAL A 1 97 ? -8.289 -8.352 1.997 1 83.56 97 VAL A N 1
ATOM 755 C CA . VAL A 1 97 ? -9.453 -7.551 2.369 1 83.56 97 VAL A CA 1
ATOM 756 C C . VAL A 1 97 ? -9.219 -6.906 3.732 1 83.56 97 VAL A C 1
ATOM 758 O O . VAL A 1 97 ? -9.664 -5.785 3.98 1 83.56 97 VAL A O 1
ATOM 761 N N . ARG A 1 98 ? -8.531 -7.43 4.629 1 78.5 98 ARG A N 1
ATOM 762 C CA . ARG A 1 98 ? -8.258 -6.91 5.965 1 78.5 98 ARG A CA 1
ATOM 763 C C . ARG A 1 98 ? -7.184 -5.824 5.918 1 78.5 98 ARG A C 1
ATOM 765 O O . ARG A 1 98 ? -7.035 -5.051 6.867 1 78.5 98 ARG A O 1
ATOM 772 N N . SER A 1 99 ? -6.527 -5.859 4.77 1 73.81 99 SER A N 1
ATOM 773 C CA . SER A 1 99 ? -5.441 -4.891 4.672 1 73.81 99 SER A CA 1
ATOM 774 C C . SER A 1 99 ? -5.961 -3.512 4.289 1 73.81 99 SER A C 1
ATOM 776 O O . SER A 1 99 ? -7.043 -3.391 3.707 1 73.81 99 SER A O 1
ATOM 778 N N . MET B 1 1 ? 1.136 34.312 -2.484 1 33.59 1 MET B N 1
ATOM 779 C CA . MET B 1 1 ? 0.553 33.125 -1.908 1 33.59 1 MET B CA 1
ATOM 780 C C . MET B 1 1 ? 1.24 32.75 -0.597 1 33.59 1 MET B C 1
ATOM 782 O O . MET B 1 1 ? 2.461 32.594 -0.555 1 33.59 1 MET B O 1
ATOM 786 N N . SER B 1 2 ? 0.917 33.344 0.621 1 34.41 2 SER B N 1
ATOM 787 C CA . SER B 1 2 ? 1.633 33.281 1.892 1 34.41 2 SER B CA 1
ATOM 788 C C . SER B 1 2 ? 2.215 31.891 2.129 1 34.41 2 SER B C 1
ATOM 790 O O . SER B 1 2 ? 1.521 30.875 1.97 1 34.41 2 SER B O 1
ATOM 792 N N . GLU B 1 3 ? 3.416 31.594 1.874 1 39.41 3 GLU B N 1
ATOM 793 C CA . GLU B 1 3 ? 4.234 30.453 2.275 1 39.41 3 GLU B CA 1
ATOM 794 C C . GLU B 1 3 ? 3.943 30.047 3.717 1 39.41 3 GLU B C 1
ATOM 796 O O . GLU B 1 3 ? 4.527 30.594 4.652 1 39.41 3 GLU B O 1
ATOM 801 N N . GLN B 1 4 ? 2.637 30.156 4.234 1 39.81 4 GLN B N 1
ATOM 802 C CA . GLN B 1 4 ? 2.348 29.859 5.637 1 39.81 4 GLN B CA 1
ATOM 803 C C . GLN B 1 4 ? 3.209 28.719 6.156 1 39.81 4 GLN B C 1
ATOM 805 O O . GLN B 1 4 ? 3.33 27.688 5.5 1 39.81 4 GLN B O 1
ATOM 810 N N . ASP B 1 5 ? 4.352 29.031 6.73 1 44.78 5 ASP B N 1
ATOM 811 C CA . ASP B 1 5 ? 5.266 28.172 7.48 1 44.78 5 ASP B CA 1
ATOM 812 C C . ASP B 1 5 ? 4.512 27.031 8.156 1 44.78 5 ASP B C 1
ATOM 814 O O . ASP B 1 5 ? 3.971 27.203 9.258 1 44.78 5 ASP B O 1
ATOM 818 N N . HIS B 1 6 ? 3.547 26.438 7.477 1 50.41 6 HIS B N 1
ATOM 819 C CA . HIS B 1 6 ? 2.805 25.344 8.094 1 50.41 6 HIS B CA 1
ATOM 820 C C . HIS B 1 6 ? 3.738 24.406 8.844 1 50.41 6 HIS B C 1
ATOM 822 O O . HIS B 1 6 ? 4.582 23.75 8.234 1 50.41 6 HIS B O 1
ATOM 828 N N . GLN B 1 7 ? 4.305 24.859 10.086 1 53.69 7 GLN B N 1
ATOM 829 C CA . GLN B 1 7 ? 5 23.891 10.938 1 53.69 7 GLN B CA 1
ATOM 830 C C . GLN B 1 7 ? 4.41 22.5 10.789 1 53.69 7 GLN B C 1
ATOM 832 O O . GLN B 1 7 ? 3.211 22.297 10.977 1 53.69 7 GLN B O 1
ATOM 837 N N . HIS B 1 8 ? 4.938 21.781 9.828 1 61.69 8 HIS B N 1
ATOM 838 C CA . HIS B 1 8 ? 4.469 20.438 9.508 1 61.69 8 HIS B CA 1
ATOM 839 C C . HIS B 1 8 ? 4.539 19.531 10.734 1 61.69 8 HIS B C 1
ATOM 841 O O . HIS B 1 8 ? 5.52 19.562 11.477 1 61.69 8 HIS B O 1
ATOM 847 N N . GLY B 1 9 ? 3.363 19.297 11.422 1 59.62 9 GLY B N 1
ATOM 848 C CA . GLY B 1 9 ? 3.203 18.547 12.648 1 59.62 9 GLY B CA 1
ATOM 849 C C . GLY B 1 9 ? 4.117 17.344 12.734 1 59.62 9 GLY B C 1
ATOM 850 O O . GLY B 1 9 ? 4.336 16.797 13.82 1 59.62 9 GLY B O 1
ATOM 851 N N . TYR B 1 10 ? 4.656 16.828 11.562 1 63.72 10 TYR B N 1
ATOM 852 C CA . TYR B 1 10 ? 5.391 15.578 11.734 1 63.72 10 TYR B CA 1
ATOM 853 C C . TYR B 1 10 ? 6.895 15.82 11.719 1 63.72 10 TYR B C 1
ATOM 855 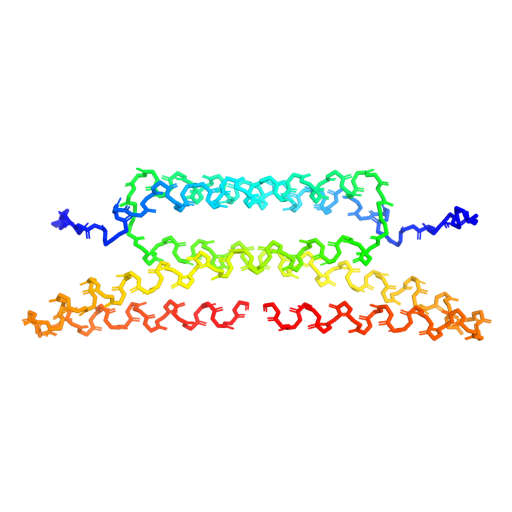O O . TYR B 1 10 ? 7.684 14.883 11.617 1 63.72 10 TYR B O 1
ATOM 863 N N . ILE B 1 11 ? 7.258 16.969 11.977 1 65 11 ILE B N 1
ATOM 864 C CA . ILE B 1 11 ? 8.688 17.266 11.922 1 65 11 ILE B CA 1
ATOM 865 C C . ILE B 1 11 ? 9.422 16.469 13 1 65 11 ILE B C 1
ATOM 867 O O . ILE B 1 11 ? 10.516 15.953 12.766 1 65 11 ILE B O 1
ATOM 871 N N . ASP B 1 12 ? 8.82 16.312 14.102 1 71.88 12 ASP B N 1
ATOM 872 C CA . ASP B 1 12 ? 9.492 15.617 15.188 1 71.88 12 ASP B CA 1
ATOM 873 C C . ASP B 1 12 ? 9.523 14.109 14.922 1 71.88 12 ASP B C 1
ATOM 875 O O . ASP B 1 12 ? 10.352 13.391 15.5 1 71.88 12 ASP B O 1
ATOM 879 N N . SER B 1 13 ? 8.734 13.672 14.023 1 86.88 13 SER B N 1
ATOM 880 C CA . SER B 1 13 ? 8.648 12.25 13.703 1 86.88 13 SER B CA 1
ATOM 881 C C . SER B 1 13 ? 9.133 11.969 12.281 1 86.88 13 SER B C 1
ATOM 883 O O . SER B 1 13 ? 8.93 10.883 11.75 1 86.88 13 SER B O 1
ATOM 885 N N . LYS B 1 14 ? 9.812 12.938 11.82 1 91.5 14 LYS B N 1
ATOM 886 C CA . LYS B 1 14 ? 10.281 12.875 10.438 1 91.5 14 LYS B CA 1
ATOM 887 C C . LYS B 1 14 ? 11.188 11.664 10.219 1 91.5 14 LYS B C 1
ATOM 889 O O . LYS B 1 14 ? 11.008 10.906 9.266 1 91.5 14 LYS B O 1
ATOM 894 N N . ALA B 1 15 ? 12.164 11.539 11.102 1 93.75 15 ALA B N 1
ATOM 895 C CA . ALA B 1 15 ? 13.117 10.445 10.992 1 93.75 15 ALA B CA 1
ATOM 896 C C . ALA B 1 15 ? 12.406 9.094 11.031 1 93.75 15 ALA B C 1
ATOM 898 O O . ALA B 1 15 ? 12.797 8.164 10.32 1 93.75 15 ALA B O 1
ATOM 899 N N . ASP B 1 16 ? 11.477 8.961 11.844 1 94.75 16 ASP B N 1
ATOM 900 C CA . ASP B 1 16 ? 10.727 7.715 11.961 1 94.75 16 ASP B CA 1
ATOM 901 C C . ASP B 1 16 ? 9.969 7.402 10.672 1 94.75 16 ASP B C 1
ATOM 903 O O . ASP B 1 16 ? 9.977 6.262 10.211 1 94.75 16 ASP B O 1
ATOM 907 N N . TYR B 1 17 ? 9.352 8.383 10.109 1 96 17 TYR B N 1
ATOM 908 C CA . TYR B 1 17 ? 8.625 8.172 8.859 1 96 17 TYR B CA 1
ATOM 909 C C . TYR B 1 17 ? 9.586 7.77 7.738 1 96 17 TYR B C 1
ATOM 911 O O . TYR B 1 17 ? 9.266 6.898 6.926 1 96 17 TYR B O 1
ATOM 919 N N . LEU B 1 18 ? 10.711 8.43 7.711 1 97.31 18 LEU B N 1
ATOM 920 C CA . LEU B 1 18 ? 11.688 8.094 6.684 1 97.31 18 LEU B CA 1
ATOM 921 C C . LEU B 1 18 ? 12.156 6.645 6.836 1 97.31 18 LEU B C 1
ATOM 923 O O . LEU B 1 18 ? 12.289 5.93 5.844 1 97.31 18 LEU B O 1
ATOM 927 N N . LYS B 1 19 ? 12.359 6.238 8.055 1 97.19 19 LYS B N 1
ATOM 928 C CA . LYS B 1 19 ? 12.758 4.855 8.312 1 97.19 19 LYS B CA 1
ATOM 929 C C . LYS B 1 19 ? 11.688 3.879 7.84 1 97.19 19 LYS B C 1
ATOM 931 O O . LYS B 1 19 ? 12 2.875 7.195 1 97.19 19 LYS B O 1
ATOM 936 N N . ARG B 1 20 ? 10.477 4.18 8.18 1 96.88 20 ARG B N 1
ATOM 937 C CA . ARG B 1 20 ? 9.375 3.311 7.773 1 96.88 20 ARG B CA 1
ATOM 938 C C . ARG B 1 20 ? 9.258 3.256 6.254 1 96.88 20 ARG B C 1
ATOM 940 O O . ARG B 1 20 ? 9.047 2.186 5.68 1 96.88 20 ARG B O 1
ATOM 947 N N . LEU B 1 21 ? 9.391 4.359 5.566 1 98 21 LEU B N 1
ATOM 948 C CA . LEU B 1 21 ? 9.258 4.422 4.117 1 98 21 LEU B CA 1
ATOM 949 C C . LEU B 1 21 ? 10.422 3.701 3.436 1 98 21 LEU B C 1
ATOM 951 O O . LEU B 1 21 ? 10.242 3.102 2.373 1 98 21 LEU B O 1
ATOM 955 N N . LYS B 1 22 ? 11.602 3.775 4.047 1 98 22 LYS B N 1
ATOM 956 C CA . LYS B 1 22 ? 12.734 3.01 3.533 1 98 22 LYS B CA 1
ATOM 957 C C . LYS B 1 22 ? 12.477 1.51 3.631 1 98 22 LYS B C 1
ATOM 959 O O . LYS B 1 22 ? 12.828 0.752 2.723 1 98 22 LYS B O 1
ATOM 964 N N . ARG B 1 23 ? 11.867 1.137 4.672 1 97.81 23 ARG B N 1
ATOM 965 C CA . ARG B 1 23 ? 11.492 -0.267 4.816 1 97.81 23 ARG B CA 1
ATOM 966 C C . ARG B 1 23 ? 10.484 -0.678 3.75 1 97.81 23 ARG B C 1
ATOM 968 O O . ARG B 1 23 ? 10.594 -1.76 3.168 1 97.81 23 ARG B O 1
ATOM 975 N N . ILE B 1 24 ? 9.555 0.151 3.504 1 98.31 24 ILE B N 1
ATOM 976 C CA . ILE B 1 24 ? 8.531 -0.118 2.504 1 98.31 24 ILE B CA 1
ATOM 977 C C . ILE B 1 24 ? 9.172 -0.229 1.122 1 98.31 24 ILE B C 1
ATOM 979 O O . ILE B 1 24 ? 8.812 -1.105 0.332 1 98.31 24 ILE B O 1
ATOM 983 N N . GLU B 1 25 ? 10.094 0.637 0.846 1 98.25 25 GLU B N 1
ATOM 984 C CA . GLU B 1 25 ? 10.859 0.545 -0.394 1 98.25 25 GLU B CA 1
ATOM 985 C C . GLU B 1 25 ? 11.562 -0.805 -0.51 1 98.25 25 GLU B C 1
ATOM 987 O O . GLU B 1 25 ? 11.57 -1.41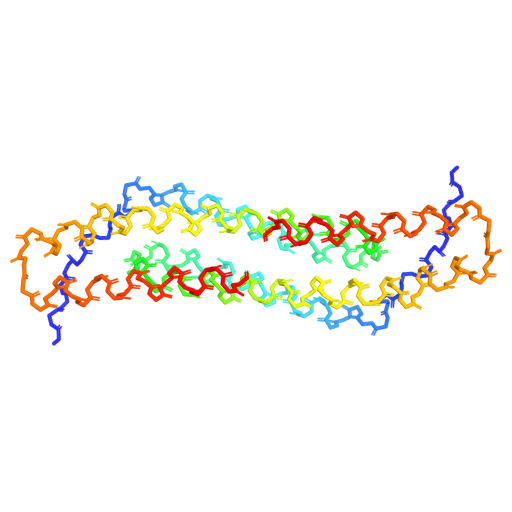9 -1.578 1 98.25 25 GLU B O 1
ATOM 992 N N . GLY B 1 26 ? 12.125 -1.233 0.597 1 97.81 26 GLY B N 1
ATOM 993 C CA . GLY B 1 26 ? 12.742 -2.551 0.625 1 97.81 26 GLY B CA 1
ATOM 994 C C . GLY B 1 26 ? 11.758 -3.674 0.342 1 97.81 26 GLY B C 1
ATOM 995 O O . GLY B 1 26 ? 12.102 -4.645 -0.338 1 97.81 26 GLY B O 1
ATOM 996 N N . GLN B 1 27 ? 10.57 -3.512 0.907 1 98.25 27 GLN B N 1
ATOM 997 C CA . GLN B 1 27 ? 9.531 -4.504 0.625 1 98.25 27 GLN B CA 1
ATOM 998 C C . GLN B 1 27 ? 9.203 -4.543 -0.863 1 98.25 27 GLN B C 1
ATOM 1000 O O . GLN B 1 27 ? 8.977 -5.613 -1.426 1 98.25 27 GLN B O 1
ATOM 1005 N N . ALA B 1 28 ? 9.18 -3.406 -1.489 1 98.19 28 ALA B N 1
ATOM 1006 C CA . ALA B 1 28 ? 8.922 -3.354 -2.926 1 98.19 28 ALA B CA 1
ATOM 1007 C C . ALA B 1 28 ? 10 -4.109 -3.705 1 98.19 28 ALA B C 1
ATOM 1009 O O . ALA B 1 28 ? 9.688 -4.859 -4.633 1 98.19 28 ALA B O 1
ATOM 1010 N N . ARG B 1 29 ? 11.219 -3.93 -3.334 1 97.81 29 ARG B N 1
ATOM 1011 C CA . ARG B 1 29 ? 12.312 -4.664 -3.967 1 97.81 29 ARG B CA 1
ATOM 1012 C C . ARG B 1 29 ? 12.18 -6.164 -3.715 1 97.81 29 ARG B C 1
ATOM 1014 O O . ARG B 1 29 ? 12.422 -6.973 -4.613 1 97.81 29 ARG B O 1
ATOM 1021 N N . GLY B 1 30 ? 11.859 -6.426 -2.496 1 97.62 30 GLY B N 1
ATOM 1022 C CA . GLY B 1 30 ? 11.625 -7.824 -2.174 1 97.62 30 GLY B CA 1
ATOM 1023 C C . GLY B 1 30 ? 10.555 -8.461 -3.043 1 97.62 30 GLY B C 1
ATOM 1024 O O . GLY B 1 30 ? 10.719 -9.594 -3.506 1 97.62 30 GLY B O 1
ATOM 1025 N N . LEU B 1 31 ? 9.547 -7.773 -3.311 1 98.19 31 LEU B N 1
ATOM 1026 C CA . LEU B 1 31 ? 8.477 -8.258 -4.172 1 98.19 31 LEU B CA 1
ATOM 1027 C C . LEU B 1 31 ? 8.977 -8.477 -5.598 1 98.19 31 LEU B C 1
ATOM 1029 O O . LEU B 1 31 ? 8.641 -9.469 -6.238 1 98.19 31 LEU B O 1
ATOM 1033 N N . GLN B 1 32 ? 9.742 -7.531 -6.125 1 98 32 GLN B N 1
ATOM 1034 C CA . GLN B 1 32 ? 10.336 -7.672 -7.449 1 98 32 GLN B CA 1
ATOM 1035 C C . GLN B 1 32 ? 11.164 -8.953 -7.547 1 98 32 GLN B C 1
ATOM 1037 O O . GLN B 1 32 ? 11.055 -9.695 -8.523 1 98 32 GLN B O 1
ATOM 1042 N N . ARG B 1 33 ? 11.945 -9.188 -6.547 1 97.75 33 ARG B N 1
ATOM 1043 C CA . ARG B 1 33 ? 12.773 -10.391 -6.523 1 97.75 33 ARG B CA 1
ATOM 1044 C C . ARG B 1 33 ? 11.906 -11.648 -6.559 1 97.75 33 ARG B C 1
ATOM 1046 O O . ARG B 1 33 ? 12.219 -12.602 -7.273 1 97.75 33 ARG B O 1
ATOM 1053 N N . MET B 1 34 ? 10.867 -11.641 -5.801 1 96.38 34 MET B N 1
ATOM 1054 C CA . MET B 1 34 ? 9.969 -12.797 -5.773 1 96.38 34 MET B CA 1
ATOM 1055 C C . MET B 1 34 ? 9.383 -13.055 -7.156 1 96.38 34 MET B C 1
ATOM 1057 O O . MET B 1 34 ? 9.281 -14.203 -7.582 1 96.38 34 MET B O 1
ATOM 1061 N N . VAL B 1 35 ? 8.984 -12.031 -7.773 1 95.44 35 VAL B N 1
ATOM 1062 C CA . VAL B 1 35 ? 8.414 -12.164 -9.109 1 95.44 35 VAL B CA 1
ATOM 1063 C C . VAL B 1 35 ? 9.477 -12.672 -10.078 1 95.44 35 VAL B C 1
ATOM 1065 O O . VAL B 1 35 ? 9.219 -13.57 -10.883 1 95.44 35 VAL B O 1
ATOM 1068 N N . GLU B 1 36 ? 10.68 -12.117 -10.016 1 94.94 36 GLU B N 1
ATOM 1069 C CA . GLU B 1 36 ? 11.797 -12.547 -10.859 1 94.94 36 GLU B CA 1
ATOM 1070 C C . GLU B 1 36 ? 12.094 -14.023 -10.664 1 94.94 36 GLU B C 1
ATOM 1072 O O . GLU B 1 36 ? 12.375 -14.742 -11.625 1 94.94 36 GLU B O 1
ATOM 1077 N N . GLU B 1 37 ? 11.992 -14.445 -9.477 1 94.75 37 GLU B N 1
ATOM 1078 C CA . GLU B 1 37 ? 12.305 -15.82 -9.109 1 94.75 37 GLU B CA 1
ATOM 1079 C C . GLU B 1 37 ? 11.094 -16.734 -9.305 1 94.75 37 GLU B C 1
ATOM 1081 O O . GLU B 1 37 ? 11.141 -17.922 -8.961 1 94.75 37 GLU B O 1
ATOM 1086 N N . GLU B 1 38 ? 10.008 -16.125 -9.758 1 92.12 38 GLU B N 1
ATOM 1087 C CA . GLU B 1 38 ? 8.789 -16.844 -10.086 1 92.12 38 GLU B CA 1
ATOM 1088 C C . GLU B 1 38 ? 8.258 -17.609 -8.883 1 92.12 38 GLU B C 1
ATOM 1090 O O . GLU B 1 38 ? 7.906 -18.781 -8.992 1 92.12 38 GLU B O 1
ATOM 1095 N N . LYS B 1 39 ? 8.289 -16.906 -7.777 1 93.5 39 LYS B N 1
ATOM 1096 C CA . LYS B 1 39 ? 7.738 -17.5 -6.566 1 93.5 39 LYS B CA 1
ATOM 1097 C C . LYS B 1 39 ? 6.238 -17.75 -6.707 1 93.5 39 LYS B C 1
ATOM 1099 O O . LYS B 1 39 ? 5.602 -17.234 -7.629 1 93.5 39 LYS B O 1
ATOM 1104 N N . TYR B 1 40 ? 5.801 -18.625 -5.793 1 89.44 40 TYR B N 1
ATOM 1105 C CA . TYR B 1 40 ? 4.387 -18.969 -5.762 1 89.44 40 TYR B CA 1
ATOM 1106 C C . TYR B 1 40 ? 3.527 -17.734 -5.512 1 89.44 40 TYR B C 1
ATOM 1108 O O . TYR B 1 40 ? 3.852 -16.906 -4.66 1 89.44 40 TYR B O 1
ATOM 1116 N N . CYS B 1 41 ? 2.422 -17.547 -6.262 1 90.12 41 CYS B N 1
ATOM 1117 C CA . CYS B 1 41 ? 1.575 -16.359 -6.246 1 90.12 41 CYS B CA 1
ATOM 1118 C C . CYS B 1 41 ? 1.101 -16.047 -4.832 1 90.12 41 CYS B C 1
ATOM 1120 O O . CYS B 1 41 ? 1.078 -14.875 -4.426 1 90.12 41 CYS B O 1
ATOM 1122 N N . ILE B 1 42 ? 0.732 -17.062 -4.082 1 90.12 42 ILE B N 1
ATOM 1123 C CA . ILE B 1 42 ? 0.18 -16.828 -2.75 1 90.12 42 ILE B CA 1
ATOM 1124 C C . ILE B 1 42 ? 1.252 -16.25 -1.839 1 90.12 42 ILE B C 1
ATOM 1126 O O . ILE B 1 42 ? 0.954 -15.414 -0.979 1 90.12 42 ILE B O 1
ATOM 1130 N N . ASP B 1 43 ? 2.436 -16.703 -2.004 1 92.44 43 ASP B N 1
ATOM 1131 C CA . ASP B 1 43 ? 3.535 -16.125 -1.238 1 92.44 43 ASP B CA 1
ATOM 1132 C C . ASP B 1 43 ? 3.729 -14.656 -1.581 1 92.44 43 ASP B C 1
ATOM 1134 O O . ASP B 1 43 ? 3.945 -13.828 -0.691 1 92.44 43 ASP B O 1
ATOM 1138 N N . ILE B 1 44 ? 3.645 -14.359 -2.824 1 94.81 44 ILE B N 1
ATOM 1139 C CA . ILE B 1 44 ? 3.775 -12.977 -3.268 1 94.81 44 ILE B CA 1
ATOM 1140 C C . ILE B 1 44 ? 2.625 -12.148 -2.705 1 94.81 44 ILE B C 1
ATOM 1142 O O . ILE B 1 44 ? 2.842 -11.047 -2.191 1 94.81 44 ILE B O 1
ATOM 1146 N N . LEU B 1 45 ? 1.441 -12.664 -2.723 1 94 45 LEU B N 1
ATOM 1147 C CA . LEU B 1 45 ? 0.269 -11.977 -2.199 1 94 45 LEU B CA 1
ATOM 1148 C C . LEU B 1 45 ? 0.422 -11.703 -0.707 1 94 45 LEU B C 1
ATOM 1150 O O . LEU B 1 45 ? 0.016 -10.641 -0.221 1 94 45 LEU B O 1
ATOM 1154 N N . THR B 1 46 ? 0.958 -12.617 -0.025 1 93.56 46 THR B N 1
ATOM 1155 C CA . THR B 1 46 ? 1.2 -12.43 1.4 1 93.56 46 THR B CA 1
ATOM 1156 C C . THR B 1 46 ? 2.123 -11.234 1.638 1 93.56 46 THR B C 1
ATOM 1158 O O . THR B 1 46 ? 1.86 -10.406 2.512 1 93.56 46 THR B O 1
ATOM 1161 N N . GLN B 1 47 ? 3.193 -11.188 0.817 1 95.31 47 GLN B N 1
ATOM 1162 C CA . GLN B 1 47 ? 4.129 -10.078 0.942 1 95.31 47 GLN B CA 1
ATOM 1163 C C . GLN B 1 47 ? 3.479 -8.758 0.539 1 95.31 47 GLN B C 1
ATOM 1165 O O . GLN B 1 47 ? 3.781 -7.707 1.111 1 95.31 47 GLN B O 1
ATOM 1170 N N . VAL B 1 48 ? 2.6 -8.781 -0.465 1 96.44 48 VAL B N 1
ATOM 1171 C CA . VAL B 1 48 ? 1.854 -7.594 -0.855 1 96.44 48 VAL B CA 1
ATOM 1172 C C . VAL B 1 48 ? 0.999 -7.109 0.314 1 96.44 48 VAL B C 1
ATOM 1174 O O . VAL B 1 48 ? 0.959 -5.914 0.611 1 96.44 48 VAL B O 1
ATOM 1177 N N . SER B 1 49 ? 0.313 -7.969 0.978 1 95.12 49 SER B N 1
ATOM 1178 C CA . SER B 1 49 ? -0.518 -7.613 2.123 1 95.12 49 SER B CA 1
ATOM 1179 C C . SER B 1 49 ? 0.314 -6.988 3.236 1 95.12 49 SER B C 1
ATOM 1181 O O . SER B 1 49 ? -0.127 -6.039 3.893 1 95.12 49 SER B O 1
ATOM 1183 N N . ALA B 1 50 ? 1.456 -7.57 3.457 1 95.06 50 ALA B N 1
ATOM 1184 C CA . ALA B 1 50 ? 2.355 -7.02 4.469 1 95.06 50 ALA B CA 1
ATOM 1185 C C . ALA B 1 50 ? 2.758 -5.59 4.121 1 95.06 50 ALA B C 1
ATOM 1187 O O . ALA B 1 50 ? 2.775 -4.715 4.992 1 95.06 50 ALA B O 1
ATOM 1188 N N . MET B 1 51 ? 3.098 -5.332 2.9 1 96.88 51 MET B N 1
ATOM 1189 C CA . MET B 1 51 ? 3.471 -3.992 2.459 1 96.88 51 MET B CA 1
ATOM 1190 C C . MET B 1 51 ? 2.297 -3.027 2.596 1 96.88 51 MET B C 1
ATOM 1192 O O . MET B 1 51 ? 2.475 -1.88 3.008 1 96.88 51 MET B O 1
ATOM 1196 N N . THR B 1 52 ? 1.099 -3.475 2.246 1 95.5 52 THR B N 1
ATOM 1197 C CA . THR B 1 52 ? -0.102 -2.654 2.369 1 95.5 52 THR B CA 1
ATOM 1198 C C . THR B 1 52 ? -0.339 -2.26 3.824 1 95.5 52 THR B C 1
ATOM 1200 O O . THR B 1 52 ? -0.659 -1.105 4.117 1 95.5 52 THR B O 1
ATOM 1203 N N . ARG B 1 53 ? -0.151 -3.18 4.734 1 94.5 53 ARG B N 1
ATOM 1204 C CA . ARG B 1 53 ? -0.316 -2.893 6.156 1 94.5 53 ARG B CA 1
ATOM 1205 C C . ARG B 1 53 ? 0.7 -1.858 6.629 1 94.5 53 ARG B C 1
ATOM 1207 O O . ARG B 1 53 ? 0.368 -0.967 7.41 1 94.5 53 ARG B O 1
ATOM 1214 N N . ALA B 1 54 ? 1.934 -2.076 6.195 1 95.81 54 ALA B N 1
ATOM 1215 C CA . ALA B 1 54 ? 2.98 -1.12 6.547 1 95.81 54 ALA B CA 1
ATOM 1216 C C . ALA B 1 54 ? 2.633 0.28 6.051 1 95.81 54 ALA B C 1
ATOM 1218 O O . ALA B 1 54 ? 2.811 1.264 6.77 1 95.81 54 ALA B O 1
ATOM 1219 N N . LEU B 1 55 ? 2.168 0.379 4.844 1 96.06 55 LEU B N 1
ATOM 1220 C CA . LEU B 1 55 ? 1.786 1.656 4.254 1 96.06 55 LEU B CA 1
ATOM 1221 C C . LEU B 1 55 ? 0.613 2.275 5.008 1 96.06 55 LEU B C 1
ATOM 1223 O O . LEU B 1 55 ? 0.6 3.482 5.258 1 96.06 55 LEU B O 1
ATOM 1227 N N . GLN B 1 56 ? -0.365 1.488 5.375 1 93.94 56 GLN B N 1
ATOM 1228 C CA . GLN B 1 56 ? -1.518 1.953 6.137 1 93.94 56 GLN B CA 1
ATOM 1229 C C . GLN B 1 56 ? -1.093 2.506 7.496 1 93.94 56 GLN B C 1
ATOM 1231 O O . GLN B 1 56 ? -1.645 3.502 7.969 1 93.94 56 GLN B O 1
ATOM 1236 N N . SER B 1 57 ? -0.151 1.84 8.078 1 94.94 57 SER B N 1
ATOM 1237 C CA . SER B 1 57 ? 0.372 2.324 9.352 1 94.94 57 SER B CA 1
ATOM 1238 C C . SER B 1 57 ? 0.976 3.717 9.211 1 94.94 57 SER B C 1
ATOM 1240 O O . SER B 1 57 ? 0.767 4.582 10.062 1 94.94 57 SER B O 1
ATOM 1242 N N . VAL B 1 58 ? 1.691 3.98 8.188 1 95.19 58 VAL B N 1
ATOM 1243 C CA . VAL B 1 58 ? 2.254 5.297 7.906 1 95.19 58 VAL B CA 1
ATOM 1244 C C . VAL B 1 58 ? 1.128 6.309 7.719 1 95.19 58 VAL B C 1
ATOM 1246 O O . VAL B 1 58 ? 1.162 7.398 8.297 1 95.19 58 VAL B O 1
ATOM 1249 N N . ALA B 1 59 ? 0.14 5.93 6.922 1 94.94 59 ALA B N 1
ATOM 1250 C CA . ALA B 1 59 ? -0.991 6.809 6.633 1 94.94 59 ALA B CA 1
ATOM 1251 C C . ALA B 1 59 ? -1.708 7.223 7.914 1 94.94 59 ALA B C 1
ATOM 1253 O O . ALA B 1 59 ? -2.016 8.398 8.109 1 94.94 59 ALA B O 1
ATOM 1254 N N . LEU B 1 60 ? -1.946 6.301 8.75 1 93.62 60 LEU B N 1
ATOM 1255 C CA . LEU B 1 60 ? -2.652 6.566 10 1 93.62 60 LEU B CA 1
ATOM 1256 C C . LEU B 1 60 ? -1.836 7.484 10.898 1 93.62 60 LEU B C 1
ATOM 1258 O O . LEU B 1 60 ? -2.389 8.367 11.555 1 93.62 60 LEU B O 1
ATOM 1262 N N . GLY B 1 61 ? -0.551 7.223 10.969 1 92.88 61 GLY B N 1
ATOM 1263 C CA . GLY B 1 61 ? 0.319 8.109 11.727 1 92.88 61 GLY B CA 1
ATOM 1264 C C . GLY B 1 61 ? 0.285 9.539 11.234 1 92.88 61 GLY B C 1
ATOM 1265 O O . GLY B 1 61 ? 0.172 10.477 12.031 1 92.88 61 GLY B O 1
ATOM 1266 N N . LEU B 1 62 ? 0.38 9.703 9.938 1 92.25 62 LEU B N 1
ATOM 1267 C CA . LEU B 1 62 ? 0.346 11.031 9.336 1 92.25 62 LEU B CA 1
ATOM 1268 C C . LEU B 1 62 ? -0.997 11.711 9.586 1 92.25 62 LEU B C 1
ATOM 1270 O O . LEU B 1 62 ? -1.048 12.906 9.875 1 92.25 62 LEU B O 1
ATOM 1274 N N . LEU B 1 63 ? -2.039 10.984 9.398 1 91.44 63 LEU B N 1
ATOM 1275 C CA . LEU B 1 63 ? -3.375 11.516 9.633 1 91.44 63 LEU B CA 1
ATOM 1276 C C . LEU B 1 63 ? -3.525 11.977 11.086 1 91.44 63 LEU B C 1
ATOM 1278 O O . LEU B 1 63 ? -4.055 13.062 11.344 1 91.44 63 LEU B O 1
ATOM 1282 N N . ASP B 1 64 ? -3.074 11.133 11.992 1 90.44 64 ASP B N 1
ATOM 1283 C CA . ASP B 1 64 ? -3.119 11.469 13.414 1 90.44 64 ASP B CA 1
ATOM 1284 C C . ASP B 1 64 ? -2.359 12.758 13.695 1 90.44 64 ASP B C 1
ATOM 1286 O O . ASP B 1 64 ? -2.854 13.633 14.414 1 90.44 64 ASP B O 1
ATOM 1290 N N . GLU B 1 65 ? -1.245 12.914 13.164 1 88.12 65 GLU B N 1
ATOM 1291 C CA . GLU B 1 65 ? -0.454 14.133 13.312 1 88.12 65 GLU B CA 1
ATOM 1292 C C . GLU B 1 65 ? -1.182 15.336 12.734 1 88.12 65 GLU B C 1
ATOM 1294 O O . GLU B 1 65 ? -1.208 16.406 13.344 1 88.12 65 GLU B O 1
ATOM 1299 N N . HIS B 1 66 ? -1.714 15.219 11.523 1 87.94 66 HIS B N 1
ATOM 1300 C CA . HIS B 1 66 ? -2.471 16.281 10.891 1 87.94 66 HIS B CA 1
ATOM 1301 C C . HIS B 1 66 ? -3.645 16.719 11.758 1 87.94 66 HIS B C 1
ATOM 1303 O O . HIS B 1 66 ? -3.877 17.922 11.938 1 87.94 66 HIS B O 1
ATOM 1309 N N . LEU B 1 67 ? -4.34 15.781 12.289 1 88.5 67 LEU B N 1
ATOM 1310 C CA . LEU B 1 67 ? -5.492 16.078 13.133 1 88.5 67 LEU B CA 1
ATOM 1311 C C . LEU B 1 67 ? -5.066 16.797 14.398 1 88.5 67 LEU B C 1
ATOM 1313 O O . LEU B 1 67 ? -5.73 17.75 14.836 1 88.5 67 LEU B O 1
ATOM 1317 N N . ASN B 1 68 ? -3.986 16.438 14.945 1 87.94 68 ASN B N 1
ATOM 1318 C CA . ASN B 1 68 ? -3.537 16.984 16.234 1 87.94 68 ASN B CA 1
ATOM 1319 C C . ASN B 1 68 ? -2.838 18.328 16.047 1 87.94 68 ASN B C 1
ATOM 1321 O O . ASN B 1 68 ? -2.686 19.094 17.016 1 87.94 68 ASN B O 1
ATOM 1325 N N . HIS B 1 69 ? -2.463 18.703 14.914 1 85.44 69 HIS B N 1
ATOM 1326 C CA . HIS B 1 69 ? -1.733 19.938 14.719 1 85.44 69 HIS B CA 1
ATOM 1327 C C . HIS B 1 69 ? -2.523 20.906 13.836 1 85.44 69 HIS B C 1
ATOM 1329 O O . HIS B 1 69 ? -3.006 21.938 14.32 1 85.44 69 HIS B O 1
ATOM 1335 N N . CYS B 1 70 ? -2.643 20.516 12.586 1 81.12 70 CYS B N 1
ATOM 1336 C CA . CYS B 1 70 ? -3.244 21.438 11.625 1 81.12 70 CYS B CA 1
ATOM 1337 C C . CYS B 1 70 ? -4.719 21.656 11.945 1 81.12 70 CYS B C 1
ATOM 1339 O O . CYS B 1 70 ? -5.184 22.797 11.961 1 81.12 70 CYS B O 1
ATOM 1341 N N . VAL B 1 71 ? -5.445 20.641 12.281 1 83.31 71 VAL B N 1
ATOM 1342 C CA . VAL B 1 71 ? -6.883 20.75 12.523 1 83.31 71 VAL B CA 1
ATOM 1343 C C . VAL B 1 71 ? -7.129 21.406 13.883 1 83.31 71 VAL B C 1
ATOM 1345 O O . VAL B 1 71 ? -7.973 22.297 14.008 1 83.31 71 VAL B O 1
ATOM 1348 N N . VAL B 1 72 ? -6.395 21 14.852 1 84.12 72 VAL B N 1
ATOM 1349 C CA . VAL B 1 72 ? -6.555 21.562 16.188 1 84.12 72 VAL B CA 1
ATOM 1350 C C . VAL B 1 72 ? -6.188 23.047 16.172 1 84.12 72 VAL B C 1
ATOM 1352 O O . VAL B 1 72 ? -6.902 23.875 16.734 1 84.12 72 VAL B O 1
ATOM 1355 N N . ASP B 1 73 ? -5.113 23.438 15.5 1 83.62 73 ASP B N 1
ATOM 1356 C CA . ASP B 1 73 ? -4.695 24.828 15.406 1 83.62 73 ASP B CA 1
ATOM 1357 C C . ASP B 1 73 ? -5.754 25.672 14.703 1 83.62 73 ASP B C 1
ATOM 1359 O O . ASP B 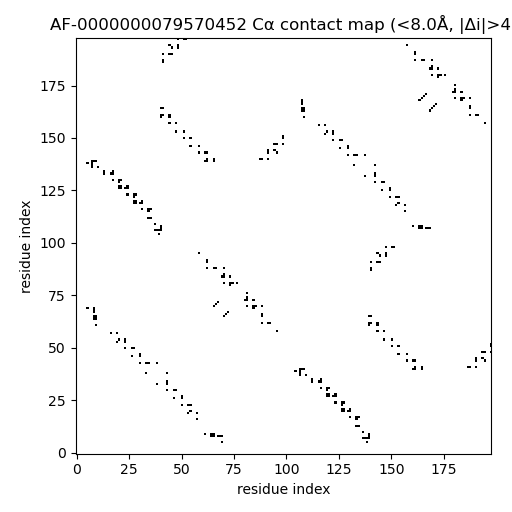1 73 ? -6.059 26.781 15.141 1 83.62 73 ASP B O 1
ATOM 1363 N N . ALA B 1 74 ? -6.297 25.141 13.609 1 82.5 74 ALA B N 1
ATOM 1364 C CA . ALA B 1 74 ? -7.344 25.844 12.867 1 82.5 74 ALA B CA 1
ATOM 1365 C C . ALA B 1 74 ? -8.609 26 13.711 1 82.5 74 ALA B C 1
ATOM 1367 O O . ALA B 1 74 ? -9.289 27.031 13.641 1 82.5 74 ALA B O 1
ATOM 1368 N N . ALA B 1 75 ? -8.906 25.016 14.469 1 82 75 ALA B N 1
ATOM 1369 C CA . ALA B 1 75 ? -10.094 25.047 15.32 1 82 75 ALA B CA 1
ATOM 1370 C C . ALA B 1 75 ? -9.984 26.141 16.375 1 82 75 ALA B C 1
ATOM 1372 O O . ALA B 1 75 ? -10.984 26.781 16.719 1 82 75 ALA B O 1
ATOM 1373 N N . VAL B 1 76 ? -8.812 26.344 16.828 1 85.75 76 VAL B N 1
ATOM 1374 C CA . VAL B 1 76 ? -8.57 27.375 17.844 1 85.75 76 VAL B CA 1
ATOM 1375 C C . VAL B 1 76 ? -8.695 28.75 17.203 1 85.75 76 VAL B C 1
ATOM 1377 O O . VAL B 1 76 ? -9.242 29.672 17.812 1 85.75 76 VAL B O 1
ATOM 1380 N N . GLN B 1 77 ? -8.195 28.906 15.977 1 83.81 77 GLN B N 1
ATOM 1381 C CA . GLN B 1 77 ? -8.25 30.203 15.289 1 83.81 77 GLN B CA 1
ATOM 1382 C C . GLN B 1 77 ? -9.664 30.516 14.82 1 83.81 77 GLN B C 1
ATOM 1384 O O . GLN B 1 77 ? -10.07 31.688 14.789 1 83.81 77 GLN B O 1
ATOM 1389 N N . GLY B 1 78 ? -10.438 29.484 14.57 1 79.12 78 GLY B N 1
ATOM 1390 C CA . GLY B 1 78 ? -11.812 29.656 14.117 1 79.12 78 GLY B CA 1
ATOM 1391 C C . GLY B 1 78 ? 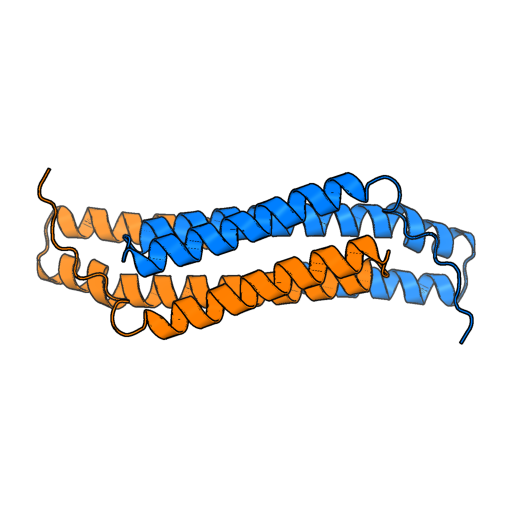-11.914 30.188 12.703 1 79.12 78 GLY B C 1
ATOM 1392 O O . GLY B 1 78 ? -10.922 30.203 11.969 1 79.12 78 GLY B O 1
ATOM 1393 N N . GLY B 1 79 ? -13.172 30.344 12.211 1 85.75 79 GLY B N 1
ATOM 1394 C CA . GLY B 1 79 ? -13.43 31 10.938 1 85.75 79 GLY B CA 1
ATOM 1395 C C . GLY B 1 79 ? -13.359 30.047 9.758 1 85.75 79 GLY B C 1
ATOM 1396 O O . GLY B 1 79 ? -13.594 28.844 9.906 1 85.75 79 GLY B O 1
ATOM 1397 N N . GLU B 1 80 ? -13.109 30.562 8.602 1 87.56 80 GLU B N 1
ATOM 1398 C CA . GLU B 1 80 ? -13.07 29.844 7.328 1 87.56 80 GLU B CA 1
ATOM 1399 C C . GLU B 1 80 ? -11.914 28.859 7.277 1 87.56 80 GLU B C 1
ATOM 1401 O O . GLU B 1 80 ? -12.031 27.781 6.68 1 87.56 80 GLU B O 1
ATOM 1406 N N . GLU B 1 81 ? -10.82 29.203 8.023 1 84.06 81 GLU B N 1
ATOM 1407 C CA . GLU B 1 81 ? -9.633 28.344 8.031 1 84.06 81 GLU B CA 1
ATOM 1408 C C . GLU B 1 81 ? -9.93 27 8.688 1 84.06 81 GLU B C 1
ATOM 1410 O O . GLU B 1 81 ? -9.422 25.969 8.242 1 84.06 81 GLU B O 1
ATOM 1415 N N . LYS B 1 82 ? -10.758 26.984 9.672 1 86.38 82 LYS B N 1
ATOM 1416 C CA . LYS B 1 82 ? -11.172 25.75 10.352 1 86.38 82 LYS B CA 1
ATOM 1417 C C . LYS B 1 82 ? -11.93 24.828 9.406 1 86.38 82 LYS B C 1
ATOM 1419 O O . LYS B 1 82 ? -11.633 23.641 9.32 1 86.38 82 LYS B O 1
ATOM 1424 N N . ASP B 1 83 ? -12.852 25.422 8.695 1 88.75 83 ASP B N 1
ATOM 1425 C CA . ASP B 1 83 ? -13.656 24.625 7.777 1 88.75 83 ASP B CA 1
ATOM 1426 C C . ASP B 1 83 ? -12.797 24.016 6.668 1 88.75 83 ASP B C 1
ATOM 1428 O O . ASP B 1 83 ? -13.016 22.875 6.254 1 88.75 83 ASP B O 1
ATOM 1432 N N . ILE B 1 84 ? -11.859 24.75 6.199 1 87.94 84 ILE B N 1
ATOM 1433 C CA . ILE B 1 84 ? -10.977 24.297 5.129 1 87.94 84 ILE B CA 1
ATOM 1434 C C . ILE B 1 84 ? -10.117 23.141 5.625 1 87.94 84 ILE B C 1
ATOM 1436 O O . ILE B 1 84 ? -10.008 22.109 4.949 1 87.94 84 ILE B O 1
ATOM 1440 N N . LYS B 1 85 ? -9.562 23.25 6.777 1 87 85 LYS B N 1
ATOM 1441 C CA . LYS B 1 85 ? -8.68 22.219 7.316 1 87 85 LYS B CA 1
ATOM 1442 C C . LYS B 1 85 ? -9.469 20.953 7.672 1 87 85 LYS B C 1
ATOM 1444 O O . LYS B 1 85 ? -8.977 19.828 7.488 1 87 85 LYS B O 1
ATOM 1449 N N . LEU B 1 86 ? -10.633 21.125 8.18 1 88.5 86 LEU B N 1
ATOM 1450 C CA . LEU B 1 86 ? -11.5 19.984 8.477 1 88.5 86 LEU B CA 1
ATOM 1451 C C . LEU B 1 86 ? -11.883 19.234 7.203 1 88.5 86 LEU B C 1
ATOM 1453 O O . LEU B 1 86 ? -11.875 18 7.176 1 88.5 86 LEU B O 1
ATOM 1457 N N . LYS B 1 87 ? -12.195 19.938 6.246 1 91.75 87 LYS B N 1
ATOM 1458 C CA . LYS B 1 87 ? -12.539 19.328 4.965 1 91.75 87 LYS B CA 1
ATOM 1459 C C . LYS B 1 87 ? -11.352 18.578 4.375 1 91.75 87 LYS B C 1
ATOM 1461 O O . LYS B 1 87 ? -11.5 17.484 3.83 1 91.75 87 LYS B O 1
ATOM 1466 N N . GLU B 1 88 ? -10.195 19.203 4.504 1 89.44 88 GLU B N 1
ATOM 1467 C CA . GLU B 1 88 ? -8.969 18.562 4.035 1 89.44 88 GLU B CA 1
ATOM 1468 C C . GLU B 1 88 ? -8.758 17.219 4.719 1 89.44 88 GLU B C 1
ATOM 1470 O O . GLU B 1 88 ? -8.453 16.219 4.059 1 89.44 88 GLU B O 1
ATOM 1475 N N . ALA B 1 89 ? -8.969 17.2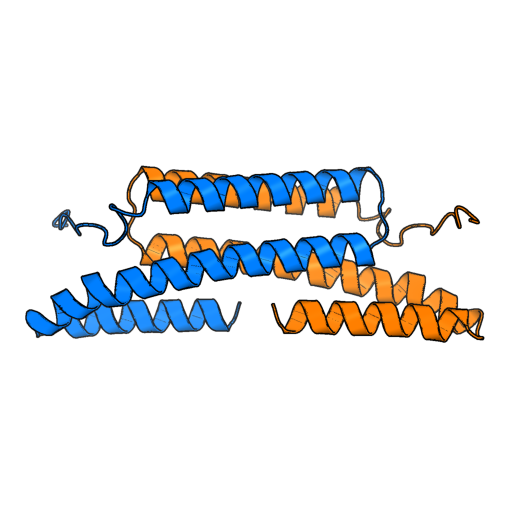19 6 1 88.25 89 ALA B N 1
ATOM 1476 C CA . ALA B 1 89 ? -8.805 15.992 6.77 1 88.25 89 ALA B CA 1
ATOM 1477 C C . ALA B 1 89 ? -9.852 14.953 6.383 1 88.25 89 ALA B C 1
ATOM 1479 O O . ALA B 1 89 ? -9.523 13.781 6.176 1 88.25 89 ALA B O 1
ATOM 1480 N N . SER B 1 90 ? -11.062 15.391 6.191 1 91.44 90 SER B N 1
ATOM 1481 C CA . SER B 1 90 ? -12.148 14.484 5.824 1 91.44 90 SER B CA 1
ATOM 1482 C C . SER B 1 90 ? -11.906 13.859 4.457 1 91.44 90 SER B C 1
ATOM 1484 O O . SER B 1 90 ? -12.133 12.656 4.27 1 91.44 90 SER B O 1
ATOM 1486 N N . ASP B 1 91 ? -11.469 14.617 3.545 1 92.31 91 ASP B N 1
ATOM 1487 C CA . ASP B 1 91 ? -11.18 14.125 2.203 1 92.31 91 ASP B CA 1
ATOM 1488 C C . ASP B 1 91 ? -10.047 13.102 2.232 1 92.31 91 ASP B C 1
ATOM 1490 O O . ASP B 1 91 ? -10.109 12.086 1.535 1 92.31 91 ASP B O 1
ATOM 1494 N N . ALA B 1 92 ? -9.047 13.391 3.025 1 88.88 92 ALA B N 1
ATOM 1495 C CA . ALA B 1 92 ? -7.93 12.469 3.146 1 88.88 92 ALA B CA 1
ATOM 1496 C C . ALA B 1 92 ? -8.375 11.133 3.746 1 88.88 92 ALA B C 1
ATOM 1498 O O . ALA B 1 92 ? -7.98 10.07 3.273 1 88.88 92 ALA B O 1
ATOM 1499 N N . ILE B 1 93 ? -9.227 11.242 4.727 1 90.5 93 ILE B N 1
ATOM 1500 C CA . ILE B 1 93 ? -9.75 10.047 5.375 1 90.5 93 ILE B CA 1
ATOM 1501 C C . ILE B 1 93 ? -10.578 9.242 4.379 1 90.5 93 ILE B C 1
ATOM 1503 O O . ILE B 1 93 ? -10.422 8.016 4.277 1 90.5 93 ILE B O 1
ATOM 1507 N N . ALA B 1 94 ? -11.328 9.906 3.65 1 91.06 94 ALA B N 1
ATOM 1508 C CA . ALA B 1 94 ? -12.156 9.234 2.648 1 91.06 94 ALA B CA 1
ATOM 1509 C C . ALA B 1 94 ? -11.289 8.508 1.62 1 91.06 94 ALA B C 1
ATOM 1511 O O . ALA B 1 94 ? -11.602 7.383 1.222 1 91.06 94 ALA B O 1
ATOM 1512 N N . ARG B 1 95 ? -10.227 9.094 1.228 1 88.56 95 ARG B N 1
ATOM 1513 C CA . ARG B 1 95 ? -9.32 8.492 0.256 1 88.56 95 ARG B CA 1
ATOM 1514 C C . ARG B 1 95 ? -8.641 7.254 0.835 1 88.56 95 ARG B C 1
ATOM 1516 O O . ARG B 1 95 ? -8.5 6.238 0.154 1 88.56 95 ARG B O 1
ATOM 1523 N N . LEU B 1 96 ? -8.25 7.445 2.092 1 86.06 96 LEU B N 1
ATOM 1524 C CA . LEU B 1 96 ? -7.555 6.352 2.764 1 86.06 96 LEU B CA 1
ATOM 1525 C C . LEU B 1 96 ? -8.477 5.148 2.936 1 86.06 96 LEU B C 1
ATOM 1527 O O . LEU B 1 96 ? -8.047 4.004 2.795 1 86.06 96 LEU B O 1
ATOM 1531 N N . VAL B 1 97 ? -9.727 5.414 3.193 1 83.44 97 VAL B N 1
ATOM 1532 C CA . VAL B 1 97 ? -10.672 4.336 3.441 1 83.44 97 VAL B CA 1
ATOM 1533 C C . VAL B 1 97 ? -11.055 3.67 2.121 1 83.44 97 VAL B C 1
ATOM 1535 O O . VAL B 1 97 ? -11.305 2.463 2.074 1 83.44 97 VAL B O 1
ATOM 1538 N N . ARG B 1 98 ? -11.094 4.27 1.031 1 78.88 98 ARG B N 1
ATOM 1539 C CA . ARG B 1 98 ? -11.461 3.742 -0.279 1 78.88 98 ARG B CA 1
ATOM 1540 C C . ARG B 1 98 ? -10.305 2.957 -0.896 1 78.88 98 ARG B C 1
ATOM 1542 O O . ARG B 1 98 ? -10.508 2.201 -1.849 1 78.88 98 ARG B O 1
ATOM 1549 N N . SER B 1 99 ? -9.18 3.232 -0.274 1 74.19 99 SER B N 1
ATOM 1550 C CA . SER B 1 99 ? -8.016 2.57 -0.851 1 74.19 99 SER B CA 1
ATOM 1551 C C . SER B 1 99 ? -7.914 1.122 -0.381 1 74.19 99 SER B C 1
ATOM 1553 O O . SER B 1 99 ? -8.453 0.765 0.668 1 74.19 99 SER B O 1
#

Sequence (198 aa):
MSEQDHQHGYIDSKADYLKRLKRIEGQARGLQRMVEEEKYCIDILTQVSAMTRALQSVALGLLDEHLNHCVVDAAVQGGEEKDIKLKEASDAIARLVRSMSEQDHQHGYIDSKADYLKRLKRIEGQARGLQRMVEEEKYCIDILTQVSAMTRALQSVALGLLDEHLNHCVVDAAVQGGEEKDIKLKEASDAIARLVRS

Radius of gyration: 20.41 Å; Cα contacts (8 Å, |Δi|>4): 186; chains: 2; bounding box: 27×68×37 Å

Foldseek 3Di:
DPPPPLVQLCPVVVVVLVVLVVVLVVLVVVLVVCVVVPHDVVVSVVSVVVSVVSVLVSLVVSLVSLCVRLQVVDVVVDDPSNVVSVVVSVVSVVVSVVD/DPPPVLVQLCPVVVVVLVVLVVVLVVLVVVLVVCVVVPHDPVVSVVSVVVSVVSVLVSLVVSLVSLCVRLQVVDVVVDDPSNVVSVVVSVVSVVVSVVD

Secondary structure (DSSP, 8-state):
--------TTGGGHHHHHHHHHHHHHHHHHHHHHHHTT--HHHHHHHHHHHHHHHHHHHHHHHHHHIIIIIHHHHHH-SHHHHHHHHHHHHHHHHHHH-/--------TTGGGHHHHHHHHHHHHHHHHHHHHHHHTT--HHHHHHHHHHHHHHHHHHHHHHHHHHIIIIIHHHHHH-SHHHHHHHHHHHHHHHHHHH-

Solvent-accessible surface area (backbone atoms only — not comparable to full-atom values): 10638 Å² total; per-residue (Å²): 130,84,77,67,78,66,76,47,61,49,64,90,47,38,69,57,51,45,52,53,36,52,51,49,31,49,49,32,51,50,49,40,50,39,56,74,68,56,47,58,58,67,62,52,44,53,52,51,33,52,49,47,42,53,52,48,52,51,47,52,52,48,50,51,33,41,50,68,34,59,34,45,52,25,54,72,72,39,72,71,58,23,56,53,41,46,48,51,52,50,52,50,49,52,47,54,65,76,74,128,84,77,68,78,65,76,47,59,48,62,90,46,39,69,59,51,44,52,53,37,50,50,49,31,49,49,32,52,50,49,42,50,38,56,74,67,56,47,58,58,68,61,52,45,52,55,50,32,52,48,46,42,55,52,49,53,52,46,51,52,45,50,53,34,40,50,67,35,59,34,46,54,24,55,72,71,39,70,71,58,22,56,52,42,48,49,53,51,50,52,51,49,52,46,53,68,75,72

Organism: NCBI:txid1891644

pLDDT: mean 86.65, std 14.58, range [33.59, 98.38]

Nearest PDB structures (foldseek):
  4uig-assembly1_A  TM=9.474E-01  e=1.447E-07  Streptomyces lividans
  4adz-assembly1_A-2  TM=9.334E-01  e=3.952E-07  Streptomyces lividans
  4m1p-assembly1_A  TM=9.491E-01  e=1.152E-04  Geobacillus thermodenitrificans NG80-2
  5fmn-assembly1_B  TM=8.814E-01  e=3.987E-04  Synechocystis sp. PCC 6803
  5lbm-assembly1_D  TM=6.606E-01  e=5.389E-02  Escherichia coli O157:H7

InterPro domains:
  IPR003735 Metal-sensitive transcriptional repressor [PF02583] (14-94)
  IPR003735 Metal-sensitive transcriptional repressor [PTHR33677] (2-96)
  IPR038390 Metal-sensitive repressor, helix protomer superfamily [G3DSA:1.20.58.1000] (10-99)